Protein AF-A0A0F9K6P9-F1 (afdb_monomer)

Organism: NCBI:txid412755

Secondary structure (DSSP, 8-state):
-EEEEEE----TTTTHHHHHHHHHHHHTT-EEEEEE-S----PPTT-EEEE--SHHHHHHHHHHHGGG-SEEEE-----SEEESSPPSS-----SS-----EEEPP-HHHHHHTT--TT-EEEEEEE-SS--HHHHHHHHHHTT-SEEEEE-GGGGGSSEEEEEEEETTEEEEEEEEEEHHHHHHHHHTT--

Sequence (192 aa):
MKIAHVITRMILGGAQENTLLTCEAIRAGHDVTLITGPVPIDPPEGMKVVDIISVEGLKQALAVHFDRCDALIMAAAVGDFTVAEGRAGKIPRAGGPVQITLLPTEDILAGVTARRRADQMIVGFAVEDSADMDKARSEMTAKNCDYLVLNTPAAMASAESDACILSPDGLALPWARRSKAELAKAIVALLR

Radius of gyration: 17.41 Å; Cα contacts (8 Å, |Δi|>4): 328; chains: 1; bounding box: 42×39×51 Å

Solvent-accessible surface area (backbone atoms only — not comparable to full-atom values): 10954 Å² total; per-residue (Å²): 95,36,31,36,37,31,41,32,56,79,53,84,53,49,52,54,40,59,52,40,30,53,51,47,33,45,74,74,66,32,53,52,35,40,38,29,32,74,50,104,66,85,77,63,89,93,56,47,73,44,84,30,89,44,74,66,45,46,52,55,51,45,68,72,46,50,89,73,29,40,28,40,36,44,65,42,65,74,68,67,55,42,68,71,72,86,70,89,71,81,82,72,90,55,102,63,88,85,84,85,61,72,37,76,48,78,64,62,59,34,63,54,44,74,70,59,59,96,79,48,45,33,37,39,56,48,77,40,94,62,91,56,60,66,60,51,51,49,50,28,56,69,36,58,36,57,30,33,39,38,31,33,71,74,25,35,77,40,74,42,30,46,30,31,28,40,35,92,94,39,69,79,36,67,78,45,76,40,44,29,64,56,52,22,48,55,55,49,70,67,75,118

Structure (mmCIF, N/CA/C/O backbone):
data_AF-A0A0F9K6P9-F1
#
_entry.id   AF-A0A0F9K6P9-F1
#
loop_
_atom_site.group_PDB
_atom_site.id
_atom_site.type_symbol
_atom_site.label_atom_id
_atom_site.label_alt_id
_atom_site.label_comp_id
_atom_site.label_asym_id
_atom_site.label_entity_id
_atom_site.label_seq_id
_atom_site.pdbx_PDB_ins_code
_atom_site.Cartn_x
_atom_site.Cartn_y
_atom_site.Cartn_z
_atom_site.occupancy
_atom_site.B_iso_or_equiv
_atom_site.auth_seq_id
_atom_site.auth_comp_id
_atom_site.auth_asym_id
_atom_site.auth_atom_id
_atom_site.pdbx_PDB_model_num
ATOM 1 N N . MET A 1 1 ? -3.867 -10.247 -14.284 1.00 94.31 1 MET A N 1
ATOM 2 C CA . MET A 1 1 ? -3.766 -10.522 -12.831 1.00 94.31 1 MET A CA 1
ATOM 3 C C . MET A 1 1 ? -5.002 -10.002 -12.117 1.00 94.31 1 MET A C 1
ATOM 5 O O . MET A 1 1 ? -5.572 -9.011 -12.566 1.00 94.31 1 MET A O 1
ATOM 9 N N . LYS A 1 2 ? -5.390 -10.643 -11.017 1.00 96.56 2 LYS A N 1
ATOM 10 C CA . LYS A 1 2 ? -6.336 -10.137 -10.021 1.00 96.56 2 LYS A CA 1
ATOM 11 C C . LYS A 1 2 ? -5.575 -9.272 -9.021 1.00 96.56 2 LYS A C 1
ATOM 13 O O . LYS A 1 2 ? -4.662 -9.769 -8.366 1.00 96.56 2 LYS A O 1
ATOM 18 N N . ILE A 1 3 ? -5.940 -8.004 -8.897 1.00 96.56 3 ILE A N 1
ATOM 19 C CA . ILE A 1 3 ? -5.271 -7.044 -8.014 1.00 96.56 3 ILE A CA 1
ATOM 20 C C . ILE A 1 3 ? -6.216 -6.670 -6.878 1.00 96.56 3 ILE A C 1
ATOM 22 O O . ILE A 1 3 ? -7.344 -6.248 -7.124 1.00 96.56 3 ILE A O 1
ATOM 26 N N . ALA A 1 4 ? -5.742 -6.779 -5.640 1.00 96.50 4 ALA A N 1
ATOM 27 C CA . ALA A 1 4 ? -6.336 -6.082 -4.508 1.00 96.50 4 ALA A CA 1
ATOM 28 C C . ALA A 1 4 ? -5.575 -4.764 -4.316 1.00 96.50 4 ALA A C 1
ATOM 30 O O . ALA A 1 4 ? -4.388 -4.775 -4.001 1.00 96.50 4 ALA A O 1
ATOM 31 N N . HIS A 1 5 ? -6.233 -3.629 -4.534 1.00 94.88 5 HIS A N 1
ATOM 32 C CA . HIS A 1 5 ? -5.637 -2.314 -4.309 1.00 94.88 5 HIS A CA 1
ATOM 33 C C . HIS A 1 5 ? -6.305 -1.665 -3.104 1.00 94.88 5 HIS A C 1
ATOM 35 O O . HIS A 1 5 ? -7.517 -1.475 -3.098 1.00 94.88 5 HIS A O 1
ATOM 41 N N . VAL A 1 6 ? -5.520 -1.346 -2.079 1.00 92.94 6 VAL A N 1
ATOM 42 C CA . VAL A 1 6 ? -6.007 -0.747 -0.840 1.00 92.94 6 VAL A CA 1
ATOM 43 C C . VAL A 1 6 ? -5.637 0.724 -0.785 1.00 92.94 6 VAL A C 1
ATOM 45 O O . VAL A 1 6 ? -4.463 1.076 -0.897 1.00 92.94 6 VAL A O 1
ATOM 48 N N . ILE A 1 7 ? -6.630 1.579 -0.549 1.00 88.56 7 ILE A N 1
ATOM 49 C CA . ILE A 1 7 ? -6.448 3.025 -0.420 1.00 88.56 7 ILE A CA 1
ATOM 50 C C . ILE A 1 7 ? -7.221 3.534 0.801 1.00 88.56 7 ILE A C 1
ATOM 52 O O . ILE A 1 7 ? -8.381 3.201 1.005 1.00 88.56 7 ILE A O 1
ATOM 56 N N . THR A 1 8 ? -6.606 4.358 1.646 1.00 76.50 8 THR A N 1
ATOM 57 C CA . THR A 1 8 ? -7.290 4.943 2.813 1.00 76.50 8 THR A CA 1
ATOM 58 C C . THR A 1 8 ? -6.748 6.345 3.059 1.00 76.50 8 THR A C 1
ATOM 60 O O . THR A 1 8 ? -5.699 6.494 3.680 1.00 76.50 8 THR A O 1
ATOM 63 N N . ARG A 1 9 ? -7.400 7.407 2.558 1.00 66.31 9 ARG A N 1
ATOM 64 C CA . ARG A 1 9 ? -7.091 8.773 3.033 1.00 66.31 9 ARG A CA 1
ATOM 65 C C . ARG A 1 9 ? -8.138 9.830 2.678 1.00 66.31 9 ARG A C 1
ATOM 67 O O . ARG A 1 9 ? -8.529 9.962 1.527 1.00 66.31 9 ARG A O 1
ATOM 74 N N . MET A 1 10 ? -8.460 10.658 3.680 1.00 49.06 10 MET A N 1
ATOM 75 C CA . MET A 1 10 ? -9.299 11.868 3.605 1.00 49.06 10 MET A CA 1
ATOM 76 C C . MET A 1 10 ? -8.516 13.163 3.291 1.00 49.06 10 MET A C 1
ATOM 78 O O . MET A 1 10 ? -9.045 14.259 3.464 1.00 49.06 10 MET A O 1
ATOM 82 N N . ILE A 1 11 ? -7.245 13.084 2.874 1.00 45.28 11 ILE A N 1
ATOM 83 C CA . ILE A 1 11 ? -6.471 14.291 2.534 1.00 45.28 11 ILE A CA 1
ATOM 84 C C . ILE A 1 11 ? -6.778 14.673 1.084 1.00 45.28 11 ILE A C 1
ATOM 86 O O . ILE A 1 11 ? -6.420 13.947 0.153 1.00 45.28 11 ILE A O 1
ATOM 90 N N . LEU A 1 12 ? -7.426 15.824 0.901 1.00 40.50 12 LEU A N 1
ATOM 91 C CA . LEU A 1 12 ? -7.665 16.438 -0.405 1.00 40.50 12 LEU A CA 1
ATOM 92 C C . LEU A 1 12 ? -6.325 16.552 -1.171 1.00 40.50 12 LEU A C 1
ATOM 94 O O . LEU A 1 12 ? -5.392 17.180 -0.680 1.00 40.50 12 LEU A O 1
ATOM 98 N N . GLY A 1 13 ? -6.209 15.908 -2.339 1.00 48.22 13 GLY A N 1
ATOM 99 C CA . GLY A 1 13 ? -4.991 15.890 -3.178 1.00 48.22 13 GLY A CA 1
ATOM 100 C C . GLY A 1 13 ? -4.111 14.632 -3.063 1.00 48.22 13 GLY A C 1
ATOM 101 O O . GLY A 1 13 ? -3.456 14.248 -4.039 1.00 48.22 13 GLY A O 1
ATOM 102 N N . GLY A 1 14 ? -4.164 13.917 -1.932 1.00 53.12 14 GLY A N 1
ATOM 103 C CA . GLY A 1 14 ? -3.352 12.713 -1.700 1.00 53.12 14 GLY A CA 1
ATOM 104 C C . GLY A 1 14 ? -3.835 11.478 -2.468 1.00 53.12 14 GLY A C 1
ATOM 105 O O . GLY A 1 14 ? -3.042 10.604 -2.798 1.00 53.12 14 GLY A O 1
ATOM 106 N N . ALA A 1 15 ? -5.124 11.424 -2.813 1.00 57.94 15 ALA A N 1
ATOM 107 C CA . ALA A 1 15 ? -5.741 10.280 -3.492 1.00 57.94 15 ALA A CA 1
ATOM 108 C C . ALA A 1 15 ? -5.505 10.231 -5.014 1.00 57.94 15 ALA A C 1
ATOM 110 O O . ALA A 1 15 ? -5.843 9.233 -5.652 1.00 57.94 15 ALA A O 1
ATOM 111 N N . GLN A 1 16 ? -4.946 11.288 -5.615 1.00 66.38 16 GLN A N 1
ATOM 112 C CA . GLN A 1 16 ? -4.789 11.366 -7.073 1.00 66.38 16 GLN A CA 1
ATOM 113 C C . GLN A 1 16 ? -3.874 10.266 -7.617 1.00 66.38 16 GLN A C 1
ATOM 115 O O . GLN A 1 16 ? -4.217 9.635 -8.609 1.00 66.38 16 GLN A O 1
ATOM 120 N N . GLU A 1 17 ? -2.747 10.000 -6.953 1.00 75.19 17 GLU A N 1
ATOM 121 C CA . GLU A 1 17 ? -1.800 8.960 -7.376 1.00 75.19 17 GLU A CA 1
ATOM 122 C C . GLU A 1 17 ? -2.452 7.577 -7.352 1.00 75.19 17 GLU A C 1
ATOM 124 O O . GLU A 1 17 ? -2.425 6.861 -8.347 1.00 75.19 17 GLU A O 1
ATOM 129 N N . ASN A 1 18 ? -3.148 7.252 -6.263 1.00 83.06 18 ASN A N 1
ATOM 130 C CA . ASN A 1 18 ? -3.817 5.965 -6.101 1.00 83.06 18 ASN A CA 1
ATOM 131 C C . ASN A 1 18 ? -5.007 5.790 -7.062 1.00 83.06 18 ASN A C 1
ATOM 133 O O . ASN A 1 18 ? -5.264 4.692 -7.561 1.00 83.06 18 ASN A O 1
ATOM 137 N N . THR A 1 19 ? -5.726 6.872 -7.367 1.00 81.50 19 THR A N 1
ATOM 138 C CA . THR A 1 19 ? -6.792 6.848 -8.381 1.00 81.50 19 THR A CA 1
ATOM 139 C C . THR A 1 19 ? -6.200 6.577 -9.763 1.00 81.50 19 THR A C 1
ATOM 141 O O . THR A 1 19 ? -6.684 5.708 -10.485 1.00 81.50 19 THR A O 1
ATOM 144 N N . LEU A 1 20 ? -5.111 7.269 -10.116 1.00 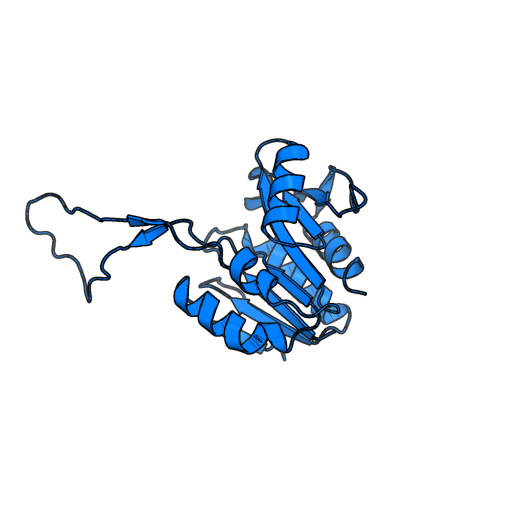87.38 20 LEU A N 1
ATOM 145 C CA . LEU A 1 20 ? -4.400 7.057 -11.377 1.00 87.38 20 LEU A CA 1
ATOM 146 C C . LEU A 1 20 ? -3.847 5.634 -11.469 1.00 87.38 20 LEU A C 1
ATOM 148 O O . LEU A 1 20 ? -4.044 4.988 -12.489 1.00 87.38 20 LEU A O 1
ATOM 152 N N . LEU A 1 21 ? -3.242 5.119 -10.399 1.00 90.06 21 LEU A N 1
ATOM 153 C CA . LEU A 1 21 ? -2.748 3.745 -10.319 1.00 90.06 21 LEU A CA 1
ATOM 154 C C . LEU A 1 21 ? -3.856 2.723 -10.585 1.00 90.06 21 LEU A C 1
ATOM 156 O O . LEU A 1 21 ? -3.685 1.818 -11.397 1.00 90.06 21 LEU A O 1
ATOM 160 N N . THR A 1 22 ? -5.020 2.911 -9.964 1.00 90.19 22 THR A N 1
ATOM 161 C CA . THR A 1 22 ? -6.196 2.060 -10.193 1.00 90.19 22 THR A CA 1
ATOM 162 C C . THR A 1 22 ? -6.632 2.095 -11.660 1.00 90.19 22 THR A C 1
ATOM 164 O O . THR A 1 22 ? -6.814 1.048 -12.281 1.00 90.19 22 THR A O 1
ATOM 167 N N . CYS A 1 23 ? -6.747 3.291 -12.241 1.00 89.56 23 CYS A N 1
ATOM 168 C CA . CYS A 1 23 ? -7.118 3.470 -13.644 1.00 89.56 23 CYS A CA 1
ATOM 169 C C . CYS A 1 23 ? -6.098 2.851 -14.609 1.00 89.56 23 CYS A C 1
ATOM 171 O O . CYS A 1 23 ? -6.492 2.199 -15.573 1.00 89.56 23 CYS A O 1
ATOM 173 N N . GLU A 1 24 ? -4.799 3.038 -14.371 1.00 92.38 24 GLU A N 1
ATOM 174 C CA . GLU A 1 24 ? -3.739 2.458 -15.201 1.00 92.38 24 GLU A CA 1
ATOM 175 C C . GLU A 1 24 ? -3.728 0.927 -15.107 1.00 92.38 24 GLU A C 1
ATOM 177 O O . GLU A 1 24 ? -3.590 0.260 -16.130 1.00 92.38 24 GLU A O 1
ATOM 182 N N . ALA A 1 25 ? -3.962 0.354 -13.922 1.00 93.25 25 ALA A N 1
ATOM 183 C CA . ALA A 1 25 ? -4.070 -1.094 -13.757 1.00 93.25 25 ALA A CA 1
ATOM 184 C C . ALA A 1 25 ? -5.266 -1.675 -14.538 1.00 93.25 25 ALA A C 1
ATOM 186 O O . ALA A 1 25 ? -5.137 -2.694 -15.218 1.00 93.25 25 ALA A O 1
ATOM 187 N N . ILE A 1 26 ? -6.419 -1.000 -14.518 1.00 92.19 26 ILE A N 1
ATOM 188 C CA . ILE A 1 26 ? -7.581 -1.399 -15.329 1.00 92.19 26 ILE A CA 1
ATOM 189 C C . ILE A 1 26 ? -7.260 -1.287 -16.825 1.00 92.19 26 ILE A C 1
ATOM 191 O O . ILE A 1 26 ? -7.543 -2.211 -17.586 1.00 92.19 26 ILE A O 1
ATOM 195 N N . ARG A 1 27 ? -6.627 -0.187 -17.258 1.00 91.88 27 ARG A N 1
ATOM 196 C CA . ARG A 1 27 ? -6.218 0.017 -18.662 1.00 91.88 27 ARG A CA 1
ATOM 197 C C . ARG A 1 27 ? -5.236 -1.047 -19.150 1.00 91.88 27 ARG A C 1
ATOM 199 O O . ARG A 1 27 ? -5.288 -1.416 -20.318 1.00 91.88 27 ARG A O 1
ATOM 206 N N . ALA A 1 28 ? -4.377 -1.549 -18.268 1.00 93.44 28 ALA A N 1
ATOM 207 C CA . ALA A 1 28 ? -3.465 -2.653 -18.552 1.00 93.44 28 ALA A CA 1
ATOM 208 C C . ALA A 1 28 ? -4.151 -4.039 -18.555 1.00 93.44 28 ALA A C 1
ATOM 210 O O . ALA A 1 28 ? -3.501 -5.041 -18.844 1.00 93.44 28 ALA A O 1
ATOM 211 N N . GLY A 1 29 ? -5.460 -4.114 -18.283 1.00 93.56 29 GLY A N 1
ATOM 212 C CA . GLY A 1 29 ? -6.255 -5.343 -18.369 1.00 93.56 29 GLY A CA 1
ATOM 213 C C . GLY A 1 29 ? -6.285 -6.181 -17.088 1.00 93.56 29 GLY A C 1
ATOM 214 O O . GLY A 1 29 ? -6.628 -7.363 -17.138 1.00 93.56 29 GLY A O 1
ATOM 215 N N . HIS A 1 30 ? -5.919 -5.610 -15.938 1.00 94.50 30 HIS A N 1
ATOM 216 C CA . HIS A 1 30 ? -6.009 -6.302 -14.652 1.00 94.50 30 HIS A CA 1
ATOM 217 C C . HIS A 1 30 ? -7.447 -6.276 -14.081 1.00 94.50 30 HIS A C 1
ATOM 219 O O . HIS A 1 30 ? -8.165 -5.290 -14.233 1.00 94.50 30 HIS A O 1
ATOM 225 N N . ASP A 1 31 ? -7.862 -7.345 -13.384 1.00 94.75 31 ASP A N 1
ATOM 226 C CA . ASP A 1 31 ? -9.124 -7.393 -12.611 1.00 94.75 31 ASP A CA 1
ATOM 227 C C . ASP A 1 31 ? -8.868 -6.762 -11.240 1.00 94.75 31 ASP A C 1
ATOM 229 O O . ASP A 1 31 ? -8.274 -7.394 -10.363 1.00 94.75 31 ASP A O 1
ATOM 233 N N . VAL A 1 32 ? -9.251 -5.494 -11.076 1.00 94.19 32 VAL A N 1
ATOM 234 C CA . VAL A 1 32 ? -8.967 -4.712 -9.867 1.00 94.19 32 VAL A CA 1
ATOM 235 C C . VAL A 1 32 ? -10.152 -4.748 -8.902 1.00 94.19 32 VAL A C 1
ATOM 237 O O . VAL A 1 32 ? -11.275 -4.371 -9.238 1.00 94.19 32 VAL A O 1
ATOM 240 N N . THR A 1 33 ? -9.878 -5.163 -7.666 1.00 95.25 33 THR A N 1
ATOM 241 C CA . THR A 1 33 ? -10.740 -4.928 -6.504 1.00 95.25 33 THR A CA 1
ATOM 242 C C . THR A 1 33 ? -10.157 -3.783 -5.688 1.00 95.25 33 THR A C 1
ATOM 244 O O . THR A 1 33 ? -9.070 -3.914 -5.121 1.00 95.25 33 THR A O 1
ATOM 247 N N . LEU A 1 34 ? -10.877 -2.664 -5.632 1.00 93.31 34 LEU A N 1
ATOM 248 C CA . LEU A 1 34 ? -10.501 -1.496 -4.847 1.00 93.31 34 LEU A CA 1
ATOM 249 C C . LEU A 1 34 ? -11.090 -1.605 -3.438 1.00 93.31 34 LEU A C 1
ATOM 251 O O . LEU A 1 34 ? -12.302 -1.521 -3.262 1.00 93.31 34 LEU A O 1
ATOM 255 N N . ILE A 1 35 ? -10.235 -1.767 -2.433 1.00 93.38 35 ILE A N 1
ATOM 256 C CA . ILE A 1 35 ? -10.606 -1.689 -1.018 1.00 93.38 35 ILE A CA 1
ATOM 257 C C . ILE A 1 35 ? -10.325 -0.257 -0.567 1.00 93.38 35 ILE A C 1
ATOM 259 O O . ILE A 1 35 ? -9.167 0.158 -0.514 1.00 93.38 35 ILE A O 1
ATOM 263 N N . THR A 1 36 ? -11.366 0.517 -0.275 1.00 89.19 36 THR A N 1
ATOM 264 C CA . THR A 1 36 ? -11.231 1.962 -0.068 1.00 89.19 36 THR A CA 1
ATOM 265 C C . THR A 1 36 ? -11.804 2.433 1.259 1.00 89.19 36 THR A C 1
ATOM 267 O O . THR A 1 36 ? -12.897 2.055 1.665 1.00 89.19 36 THR A O 1
ATOM 270 N N . GLY A 1 37 ? -11.057 3.314 1.925 1.00 85.12 37 GLY A N 1
ATOM 271 C CA . GLY A 1 37 ? -11.572 4.178 2.982 1.00 85.12 37 GLY A CA 1
ATOM 272 C C . GLY A 1 37 ? -12.598 5.197 2.461 1.00 85.12 37 GLY A C 1
ATOM 273 O O . GLY A 1 37 ? -12.893 5.220 1.264 1.00 85.12 37 GLY A O 1
ATOM 274 N N . PRO A 1 38 ? -13.081 6.116 3.318 1.00 78.06 38 PRO A N 1
ATOM 275 C CA . PRO A 1 38 ? -13.920 7.230 2.885 1.00 78.06 38 PRO A CA 1
ATOM 276 C C . PRO A 1 38 ? -13.095 8.201 2.029 1.00 78.06 38 PRO A C 1
ATOM 278 O O . PRO A 1 38 ? -12.457 9.122 2.542 1.00 78.06 38 PRO A O 1
ATOM 281 N N . VAL A 1 39 ? -13.072 7.973 0.717 1.00 72.88 39 VAL A N 1
ATOM 282 C CA . VAL A 1 39 ? -12.388 8.819 -0.264 1.00 72.88 39 VAL A CA 1
ATOM 283 C C . VAL A 1 39 ? -13.408 9.238 -1.324 1.00 72.88 39 VAL A C 1
ATOM 285 O O . VAL A 1 39 ? -14.125 8.376 -1.829 1.00 72.88 39 VAL A O 1
ATOM 288 N N . PRO A 1 40 ? -13.514 10.534 -1.670 1.00 67.19 40 PRO A N 1
ATOM 289 C CA . PRO A 1 40 ? -14.429 10.993 -2.711 1.00 67.19 40 PRO A CA 1
ATOM 290 C C . PRO A 1 40 ? -13.850 10.641 -4.087 1.00 67.19 40 PRO A C 1
ATOM 292 O O . PRO A 1 40 ? -13.190 11.464 -4.720 1.00 67.19 40 PRO A O 1
ATOM 295 N N . ILE A 1 41 ? -14.035 9.394 -4.515 1.00 68.44 41 ILE A N 1
ATOM 296 C CA . ILE A 1 41 ? -13.613 8.898 -5.826 1.00 68.44 41 ILE A CA 1
ATOM 297 C C . ILE A 1 41 ? -14.827 8.264 -6.487 1.00 68.44 41 ILE A C 1
ATOM 299 O O . ILE A 1 41 ? -15.464 7.401 -5.889 1.00 68.44 41 ILE A O 1
ATOM 303 N N . ASP A 1 42 ? -15.102 8.658 -7.728 1.00 72.44 42 ASP A N 1
ATOM 304 C CA . ASP A 1 42 ? -16.022 7.921 -8.583 1.00 72.44 42 ASP A CA 1
ATOM 305 C C . ASP A 1 42 ? -15.270 6.710 -9.159 1.00 72.44 42 ASP A C 1
ATOM 307 O O . ASP A 1 42 ? -14.329 6.887 -9.944 1.00 72.44 42 ASP A O 1
ATOM 311 N N . PRO A 1 43 ? -15.606 5.477 -8.745 1.00 70.38 43 PRO A N 1
ATOM 312 C CA . PRO A 1 43 ? -14.943 4.291 -9.263 1.00 70.38 43 PRO A CA 1
ATOM 313 C C . PRO A 1 43 ? -15.202 4.145 -10.773 1.00 70.38 43 PRO A C 1
ATOM 315 O O . PRO A 1 43 ? -16.338 4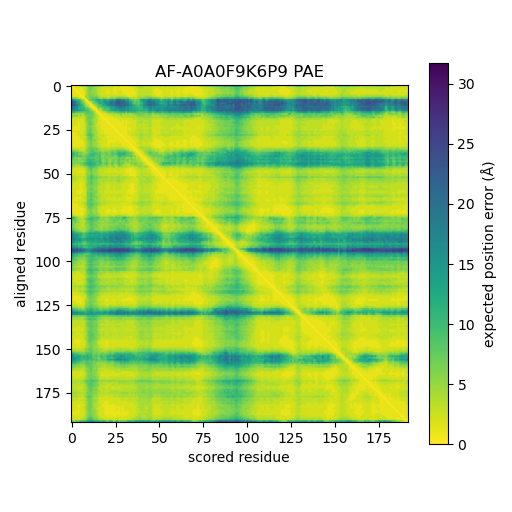.344 -11.212 1.00 70.38 43 PRO A O 1
ATOM 318 N N . PRO A 1 44 ? -14.195 3.762 -11.583 1.00 71.88 44 PRO A N 1
ATOM 319 C CA . PRO A 1 44 ? -14.417 3.417 -12.982 1.00 71.88 44 PRO A CA 1
ATOM 320 C C . PRO A 1 44 ? -15.489 2.331 -13.142 1.00 71.88 44 PRO A C 1
ATOM 322 O O . PRO A 1 44 ? -15.612 1.427 -12.311 1.00 71.88 44 PRO A O 1
ATOM 325 N N . GLU A 1 45 ? -16.250 2.405 -14.233 1.00 72.31 45 GLU A N 1
ATOM 326 C CA . GLU A 1 45 ? -17.336 1.466 -14.514 1.00 72.31 45 GLU A CA 1
ATOM 327 C C . GLU A 1 45 ? -16.827 0.012 -14.570 1.00 72.31 45 GLU A C 1
ATOM 329 O O . GLU A 1 45 ? -15.783 -0.280 -15.153 1.00 72.31 45 GLU A O 1
ATOM 334 N N . GLY A 1 46 ? -17.555 -0.908 -13.929 1.00 70.75 46 GLY A N 1
ATOM 335 C CA . GLY A 1 46 ? -17.196 -2.330 -13.863 1.00 70.75 46 GLY A CA 1
ATOM 336 C C . GLY A 1 46 ? -16.142 -2.702 -12.809 1.00 70.75 46 GLY A C 1
ATOM 337 O O . GLY A 1 46 ? -15.854 -3.889 -12.645 1.00 70.75 46 GLY A O 1
ATOM 338 N N . MET A 1 47 ? -15.595 -1.738 -12.061 1.00 83.88 47 MET A N 1
ATOM 339 C CA . MET A 1 47 ? -14.664 -2.010 -10.962 1.00 83.88 47 MET A CA 1
ATOM 340 C C . MET A 1 47 ? -15.390 -2.527 -9.711 1.00 83.88 47 MET A C 1
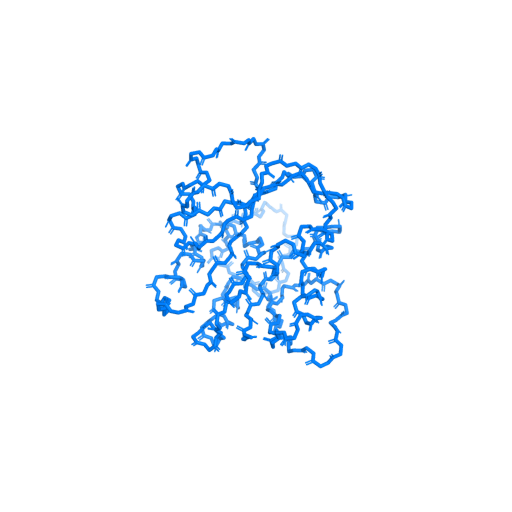ATOM 342 O O . MET A 1 47 ? -16.433 -2.005 -9.316 1.00 83.88 47 MET A O 1
ATOM 346 N N .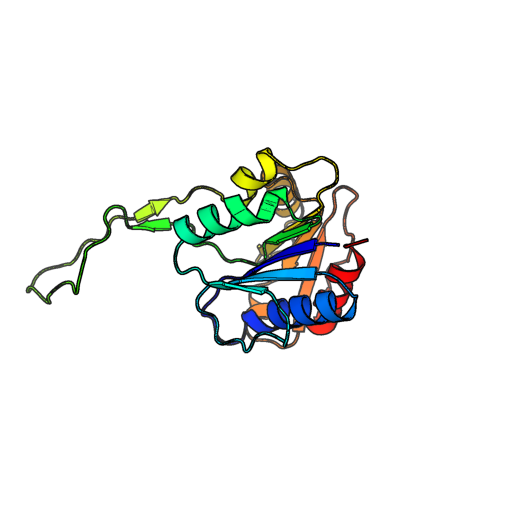 LYS A 1 48 ? -14.811 -3.528 -9.035 1.00 89.62 48 LYS A N 1
ATOM 347 C CA . LYS A 1 48 ? -15.295 -3.984 -7.723 1.00 89.62 48 LYS A CA 1
ATOM 348 C C . LYS A 1 48 ? -14.772 -3.047 -6.639 1.00 89.62 48 LYS A C 1
ATOM 350 O O . LYS A 1 48 ? -13.560 -2.869 -6.530 1.00 89.62 48 LYS A O 1
ATOM 355 N N . VAL A 1 49 ? -15.670 -2.500 -5.826 1.00 90.81 49 VAL A N 1
ATOM 356 C CA . VAL A 1 49 ? -15.335 -1.591 -4.720 1.00 90.81 49 VAL A CA 1
ATOM 357 C C . VAL A 1 49 ? -15.779 -2.201 -3.398 1.00 90.81 49 VAL A C 1
ATOM 359 O O . VAL A 1 49 ? -16.877 -2.748 -3.303 1.00 90.81 49 VAL A O 1
ATOM 362 N N . VAL A 1 50 ? -14.914 -2.123 -2.391 1.00 92.50 50 VAL A N 1
ATOM 363 C CA . VAL A 1 50 ? -15.168 -2.575 -1.022 1.00 92.50 50 VAL A CA 1
ATOM 364 C C . VAL A 1 50 ? -14.895 -1.412 -0.080 1.00 92.50 50 VAL A C 1
ATOM 366 O O . VAL A 1 50 ? -13.739 -1.058 0.155 1.00 92.50 50 VAL A O 1
ATOM 369 N N . ASP A 1 51 ? -15.961 -0.824 0.454 1.00 91.00 51 ASP A N 1
ATOM 370 C CA . ASP A 1 51 ? -15.859 0.302 1.377 1.00 91.00 51 ASP A CA 1
ATOM 371 C C . ASP A 1 51 ? -15.490 -0.164 2.786 1.00 91.00 51 ASP A C 1
ATOM 373 O O . ASP A 1 51 ? -16.069 -1.103 3.338 1.00 91.00 51 ASP A O 1
ATOM 377 N N . ILE A 1 52 ? -14.541 0.537 3.396 1.00 90.31 52 ILE A N 1
ATOM 378 C CA . ILE A 1 52 ? -14.102 0.328 4.773 1.00 90.31 52 ILE A CA 1
ATOM 379 C C . ILE A 1 52 ? -14.047 1.662 5.519 1.00 90.31 52 ILE A C 1
ATOM 381 O O . ILE A 1 52 ? -13.805 2.721 4.946 1.00 90.31 52 ILE A O 1
ATOM 385 N N . ILE A 1 53 ? -14.246 1.623 6.835 1.00 86.31 53 ILE A N 1
ATOM 386 C CA . ILE A 1 53 ? -14.197 2.825 7.690 1.00 86.31 53 ILE A CA 1
ATOM 387 C C . ILE A 1 53 ? -13.251 2.679 8.884 1.00 86.31 53 ILE A C 1
ATOM 389 O O . ILE A 1 53 ? -13.050 3.632 9.632 1.00 86.31 53 ILE A O 1
ATOM 393 N N . SER A 1 54 ? -12.678 1.492 9.091 1.00 85.25 54 SER A N 1
ATOM 394 C CA . SER A 1 54 ? -11.835 1.186 10.244 1.00 85.25 54 SER A CA 1
ATOM 395 C C . SER A 1 54 ? -10.706 0.225 9.881 1.00 85.25 54 SER A C 1
ATOM 397 O O . SER A 1 54 ? -10.775 -0.494 8.884 1.00 85.25 54 SER A O 1
ATOM 399 N N . VAL A 1 55 ? -9.680 0.196 10.734 1.00 85.75 55 VAL A N 1
ATOM 400 C CA . VAL A 1 55 ? -8.567 -0.770 10.692 1.00 85.75 55 VAL A CA 1
ATOM 401 C C . VAL A 1 55 ? -9.095 -2.207 10.711 1.00 85.75 55 VAL A C 1
ATOM 403 O O . VAL A 1 55 ? -8.645 -3.044 9.938 1.00 85.75 55 VAL A O 1
ATOM 406 N N . GLU A 1 56 ? -10.098 -2.483 11.543 1.00 86.38 56 GLU A N 1
ATOM 407 C CA . GLU A 1 56 ? -10.741 -3.798 11.607 1.00 86.38 56 GLU A CA 1
ATOM 408 C C . GLU A 1 56 ? -11.497 -4.136 10.312 1.00 86.38 56 GLU A C 1
ATOM 410 O O . GLU A 1 56 ? -11.369 -5.239 9.786 1.00 86.38 56 GLU A O 1
ATOM 415 N N . GLY A 1 57 ? -12.212 -3.169 9.729 1.00 90.31 57 GLY A N 1
ATOM 416 C CA . GLY A 1 57 ? -12.854 -3.347 8.424 1.00 90.31 57 GLY A CA 1
ATOM 417 C C . GLY A 1 57 ? -11.840 -3.648 7.317 1.00 90.31 57 GLY A C 1
ATOM 418 O O . GLY A 1 57 ? -12.075 -4.523 6.485 1.00 90.31 57 GLY A O 1
ATOM 419 N N . LEU A 1 58 ? -10.675 -2.991 7.346 1.00 92.25 58 LEU A N 1
ATOM 420 C CA . LEU A 1 58 ? -9.573 -3.283 6.430 1.00 92.25 58 LEU A CA 1
ATOM 421 C C . LEU A 1 58 ? -9.049 -4.714 6.600 1.00 92.25 58 LEU A C 1
ATOM 423 O O . LEU A 1 58 ? -8.874 -5.421 5.608 1.00 92.25 58 LEU A O 1
ATOM 427 N N . LYS A 1 59 ? -8.845 -5.168 7.842 1.00 91.44 59 LYS A N 1
ATOM 428 C CA . LYS A 1 59 ? -8.433 -6.552 8.127 1.00 91.44 59 LYS A CA 1
ATOM 429 C C . LYS A 1 59 ? -9.424 -7.564 7.556 1.00 91.44 59 LYS A C 1
ATOM 431 O O . LYS A 1 59 ? -9.011 -8.511 6.891 1.00 91.44 59 LYS A O 1
ATOM 436 N N . GLN A 1 60 ? -10.720 -7.344 7.762 1.00 93.38 60 GLN A N 1
ATOM 437 C CA . GLN A 1 60 ? -11.776 -8.227 7.258 1.00 93.38 60 GLN A CA 1
ATOM 438 C C . GLN A 1 60 ? -11.830 -8.241 5.726 1.00 93.38 60 GLN A C 1
ATOM 440 O O . GLN A 1 60 ? -11.907 -9.311 5.124 1.00 93.38 60 GLN A O 1
ATOM 445 N N . ALA A 1 61 ? -11.715 -7.077 5.080 1.00 95.38 61 ALA A N 1
ATOM 446 C CA . ALA A 1 61 ? -11.649 -6.994 3.624 1.00 95.38 61 ALA A CA 1
ATOM 447 C C . ALA A 1 61 ? -10.428 -7.757 3.077 1.00 95.38 61 ALA A C 1
ATOM 449 O O . ALA A 1 61 ? -10.552 -8.580 2.169 1.00 95.38 61 ALA A O 1
ATOM 450 N N . LEU A 1 62 ? -9.248 -7.565 3.672 1.00 95.50 62 LEU A N 1
ATOM 451 C CA . LEU A 1 62 ? -8.046 -8.296 3.271 1.00 95.50 62 LEU A CA 1
ATOM 452 C C . LEU A 1 62 ? -8.165 -9.801 3.528 1.00 95.50 62 LEU A C 1
ATOM 454 O O . LEU A 1 62 ? -7.705 -10.587 2.703 1.00 95.50 62 LEU A O 1
ATOM 458 N N . ALA A 1 63 ? -8.834 -10.231 4.599 1.00 93.06 63 ALA A N 1
ATOM 459 C CA . ALA A 1 63 ? -9.097 -11.648 4.847 1.00 93.06 63 ALA A CA 1
ATOM 460 C C . ALA A 1 63 ? -9.900 -12.308 3.710 1.00 93.06 63 ALA A C 1
ATOM 462 O O . ALA A 1 63 ? -9.629 -13.452 3.357 1.00 93.06 63 ALA A O 1
ATOM 463 N N . VAL A 1 64 ? -10.839 -11.581 3.097 1.00 95.19 64 VAL A N 1
ATOM 464 C CA . VAL A 1 64 ? -11.682 -12.084 1.998 1.00 95.19 64 VAL A CA 1
ATOM 465 C C . VAL A 1 64 ? -10.968 -12.046 0.643 1.00 95.19 64 VAL A C 1
ATOM 467 O O . VAL A 1 64 ? -11.155 -12.940 -0.190 1.00 95.19 64 VAL A O 1
ATOM 470 N N . HIS A 1 65 ? -10.187 -10.994 0.391 1.00 96.00 65 HIS A N 1
ATOM 471 C CA . HIS A 1 65 ? -9.683 -10.687 -0.949 1.00 96.00 65 HIS A CA 1
ATOM 472 C C . HIS A 1 65 ? -8.229 -11.098 -1.185 1.00 96.00 65 HIS A C 1
ATOM 474 O O . HIS A 1 65 ? -7.890 -11.438 -2.319 1.00 96.00 65 HIS A O 1
ATOM 480 N N . PHE A 1 66 ? -7.390 -11.107 -0.145 1.00 96.69 66 PHE A N 1
ATOM 481 C CA . PHE A 1 66 ? -5.950 -11.302 -0.302 1.00 96.69 66 PHE A CA 1
ATOM 482 C C . PHE A 1 66 ? -5.602 -12.668 -0.891 1.00 96.69 66 PHE A C 1
ATOM 484 O O . PHE A 1 66 ? -4.907 -12.731 -1.892 1.00 96.69 66 PHE A O 1
ATOM 491 N N . ASP A 1 67 ? -6.150 -13.770 -0.376 1.00 94.62 67 ASP A N 1
ATOM 492 C CA . ASP A 1 67 ? -5.775 -15.117 -0.851 1.00 94.62 67 ASP A CA 1
ATOM 493 C C . ASP A 1 67 ? -6.162 -15.372 -2.318 1.00 94.62 67 ASP A C 1
ATOM 495 O O . ASP A 1 67 ? -5.665 -16.298 -2.958 1.00 94.62 67 ASP A O 1
ATOM 499 N N . ARG A 1 68 ? -7.066 -14.544 -2.857 1.00 94.88 68 ARG A N 1
ATOM 500 C CA . ARG A 1 68 ? -7.639 -14.666 -4.201 1.00 94.88 68 ARG A CA 1
ATOM 501 C C . ARG A 1 68 ? -6.995 -13.721 -5.213 1.00 94.88 68 ARG A C 1
ATOM 503 O O . ARG A 1 68 ? -7.330 -13.828 -6.396 1.00 94.88 68 ARG A O 1
ATOM 510 N N . CYS A 1 69 ? -6.150 -12.789 -4.769 1.00 96.81 69 CYS A N 1
ATOM 511 C CA . CYS A 1 69 ? -5.423 -11.890 -5.653 1.00 96.81 69 CYS A CA 1
ATOM 512 C C . CYS A 1 69 ? -4.053 -12.467 -6.023 1.00 96.81 69 CYS A C 1
ATOM 514 O O . CYS A 1 69 ? -3.460 -13.260 -5.286 1.00 96.81 69 CYS A O 1
ATOM 516 N N . ASP A 1 70 ? -3.557 -12.036 -7.175 1.00 97.88 70 ASP A N 1
ATOM 517 C CA . ASP A 1 70 ? -2.197 -12.296 -7.641 1.00 97.88 70 ASP A CA 1
ATOM 518 C C . ASP A 1 70 ? -1.257 -11.170 -7.179 1.00 97.88 70 ASP A C 1
ATOM 520 O O . ASP A 1 70 ? -0.074 -11.400 -6.965 1.00 97.88 70 ASP A O 1
ATOM 524 N N . ALA A 1 71 ? -1.780 -9.954 -6.973 1.00 98.00 71 ALA A N 1
ATOM 525 C CA . ALA A 1 71 ? -1.015 -8.842 -6.415 1.00 98.00 71 ALA A CA 1
ATOM 526 C C . ALA A 1 71 ? -1.817 -8.025 -5.392 1.00 98.00 71 ALA A C 1
ATOM 528 O O . ALA A 1 71 ? -3.012 -7.775 -5.581 1.00 98.00 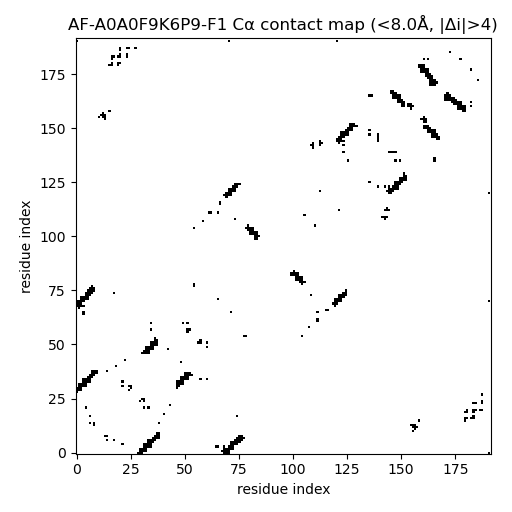71 ALA A O 1
ATOM 529 N N . LEU A 1 72 ? -1.138 -7.584 -4.332 1.00 97.69 72 LEU A N 1
ATOM 530 C CA . LEU A 1 72 ? -1.629 -6.622 -3.349 1.00 97.69 72 LEU A CA 1
ATOM 531 C C . LEU A 1 72 ? -0.860 -5.309 -3.503 1.00 97.69 72 LEU A C 1
ATOM 533 O O . LEU A 1 72 ? 0.361 -5.283 -3.372 1.00 97.69 72 LEU A O 1
ATOM 537 N N . ILE A 1 73 ? -1.585 -4.214 -3.709 1.00 96.75 73 ILE A N 1
ATOM 538 C CA . ILE A 1 73 ? -1.045 -2.856 -3.647 1.00 96.75 73 ILE A CA 1
ATOM 539 C C . ILE A 1 73 ? -1.575 -2.216 -2.366 1.00 96.75 73 ILE A C 1
ATOM 541 O O . ILE A 1 73 ? -2.762 -1.907 -2.267 1.00 96.75 73 ILE A O 1
ATOM 545 N N . MET A 1 74 ? -0.711 -2.027 -1.373 1.00 94.06 74 MET A N 1
ATOM 546 C CA . MET A 1 74 ? -1.062 -1.455 -0.075 1.00 94.06 74 MET A CA 1
ATOM 547 C C . MET A 1 74 ? -0.671 0.027 -0.023 1.00 94.06 74 MET A C 1
ATOM 549 O O . MET A 1 74 ? 0.286 0.412 0.645 1.00 94.06 74 MET A O 1
ATOM 553 N N . ALA A 1 75 ? -1.430 0.865 -0.732 1.00 89.50 75 ALA A N 1
ATOM 554 C CA . ALA A 1 75 ? -1.252 2.323 -0.779 1.00 89.50 75 ALA A CA 1
ATOM 555 C C . ALA A 1 75 ? -2.074 3.065 0.299 1.00 89.50 75 ALA A C 1
ATOM 557 O O . ALA A 1 75 ? -2.341 4.270 0.214 1.00 89.50 75 ALA A O 1
ATOM 558 N N . ALA A 1 76 ? -2.528 2.320 1.305 1.00 81.81 76 ALA A N 1
ATOM 559 C CA . ALA A 1 76 ? -3.346 2.788 2.406 1.00 81.81 76 ALA A CA 1
ATOM 560 C C . ALA A 1 76 ? -2.487 3.398 3.513 1.00 81.81 76 ALA A C 1
ATOM 562 O O . ALA A 1 76 ? -1.581 2.757 4.040 1.00 81.81 76 ALA A O 1
ATOM 563 N N . ALA A 1 77 ? -2.822 4.620 3.921 1.00 77.44 77 ALA A N 1
ATOM 564 C CA . ALA A 1 77 ? -2.314 5.175 5.164 1.00 77.44 77 ALA A CA 1
ATOM 565 C C . ALA A 1 77 ? -3.191 4.677 6.312 1.00 77.44 77 ALA A C 1
ATOM 567 O O . ALA A 1 77 ? -4.211 5.288 6.648 1.00 77.44 77 ALA A O 1
ATOM 568 N N . VAL A 1 78 ? -2.825 3.519 6.849 1.00 79.12 78 VAL A N 1
ATOM 569 C CA . VAL A 1 78 ? -3.460 2.939 8.031 1.00 79.12 78 VAL A CA 1
ATOM 570 C C . VAL A 1 78 ? -3.065 3.787 9.240 1.00 79.12 78 VAL A C 1
ATOM 572 O O . VAL A 1 78 ? -1.915 4.192 9.356 1.00 79.12 78 VAL A O 1
ATOM 575 N N . GLY A 1 79 ? -4.022 4.119 10.107 1.00 79.44 79 GLY A N 1
ATOM 576 C CA . GLY A 1 79 ? -3.712 4.873 11.321 1.00 79.44 79 GLY A CA 1
ATOM 577 C C . GLY A 1 79 ? -2.947 4.002 12.311 1.00 79.44 79 GLY A C 1
ATOM 578 O O . GLY A 1 79 ? -3.411 2.906 12.595 1.00 79.44 79 GLY A O 1
ATOM 579 N N . ASP A 1 80 ? -1.845 4.513 12.863 1.00 83.88 80 ASP A N 1
ATOM 580 C CA . ASP A 1 80 ? -0.965 3.782 13.795 1.00 83.88 80 ASP A CA 1
ATOM 581 C C . ASP A 1 80 ? -1.600 3.510 15.170 1.00 83.88 80 ASP A C 1
ATOM 583 O O . ASP A 1 80 ? -1.070 2.749 15.980 1.00 83.88 80 ASP A O 1
ATOM 587 N N . PHE A 1 81 ? -2.731 4.160 15.458 1.00 87.56 81 PHE A N 1
ATOM 588 C CA . PHE A 1 81 ? -3.436 4.070 16.729 1.00 87.56 81 PHE A CA 1
ATOM 589 C C . PHE A 1 81 ? -4.949 3.963 16.533 1.00 87.56 81 PHE A C 1
ATOM 591 O O . PHE A 1 81 ? -5.528 4.554 15.621 1.00 87.56 81 PHE A O 1
ATOM 598 N N . THR A 1 82 ? -5.604 3.260 17.454 1.00 86.38 82 THR A N 1
ATOM 599 C CA . THR A 1 82 ? -7.063 3.156 17.567 1.00 86.38 82 THR A CA 1
ATOM 600 C C . THR A 1 82 ? -7.521 3.552 18.969 1.00 86.38 82 THR A C 1
ATOM 602 O O . THR A 1 82 ? -6.750 3.502 19.924 1.00 86.38 82 THR A O 1
ATOM 605 N N . VAL A 1 83 ? -8.786 3.945 19.120 1.00 89.19 83 VAL A N 1
ATOM 606 C CA . VAL A 1 83 ? -9.377 4.189 20.445 1.00 89.19 83 VAL A CA 1
ATOM 607 C C . VAL A 1 83 ? -9.487 2.881 21.230 1.00 89.19 83 VAL A C 1
ATOM 609 O O . VAL A 1 83 ? -9.897 1.864 20.673 1.00 89.19 83 VAL A O 1
ATOM 612 N N . ALA A 1 84 ? -9.129 2.910 22.517 1.00 88.25 84 ALA A N 1
ATOM 613 C CA . ALA A 1 84 ? -9.199 1.743 23.400 1.00 88.25 84 ALA A CA 1
ATOM 614 C C . ALA A 1 84 ? -10.644 1.257 23.600 1.00 88.25 84 ALA A C 1
ATOM 616 O O . ALA A 1 84 ? -10.920 0.064 23.536 1.00 88.25 84 ALA A O 1
ATOM 617 N N . GLU A 1 85 ? -11.571 2.198 23.799 1.00 83.12 85 GLU A N 1
ATOM 618 C CA . GLU A 1 85 ? -13.000 1.932 23.951 1.00 83.12 85 GLU A CA 1
ATOM 619 C C . GLU A 1 85 ? -13.794 2.849 23.017 1.00 83.12 85 GLU A C 1
ATOM 621 O O . GLU A 1 85 ? -13.811 4.074 23.166 1.00 83.12 85 GLU A O 1
ATOM 626 N N . GLY A 1 86 ? -14.460 2.254 22.026 1.00 75.75 86 GLY A N 1
ATOM 627 C CA . GLY A 1 86 ? -15.391 2.978 21.169 1.00 75.75 86 GLY A CA 1
ATOM 628 C C . GLY A 1 86 ? -16.648 3.364 21.949 1.00 75.75 86 GLY A C 1
ATOM 629 O O . GLY A 1 86 ? -17.285 2.515 22.569 1.00 75.75 86 GLY A O 1
ATOM 630 N N . ARG A 1 87 ? -17.046 4.639 21.904 1.00 75.56 87 ARG A N 1
ATOM 631 C CA . ARG A 1 87 ? -18.290 5.103 22.533 1.00 75.56 87 ARG A CA 1
ATOM 632 C C . ARG A 1 87 ? -19.401 5.225 21.500 1.00 75.56 87 ARG A C 1
ATOM 634 O O . ARG A 1 87 ? -19.260 5.944 20.513 1.00 75.56 87 ARG A O 1
ATOM 641 N N . ALA A 1 88 ? -20.532 4.573 21.759 1.00 77.38 88 ALA A N 1
ATOM 642 C CA . ALA A 1 88 ? -21.737 4.783 20.970 1.00 77.38 88 ALA A CA 1
ATOM 643 C C . ALA A 1 88 ? -22.316 6.181 21.257 1.00 77.38 88 ALA A C 1
ATOM 645 O O . ALA A 1 88 ? -22.661 6.510 22.394 1.00 77.38 88 ALA A O 1
ATOM 646 N N . GLY A 1 89 ? -22.427 7.007 20.216 1.00 78.94 89 GLY A N 1
ATOM 647 C CA . GLY A 1 89 ? -23.045 8.330 20.286 1.00 78.94 89 GLY A CA 1
ATOM 648 C C . GLY A 1 89 ? -22.122 9.467 20.742 1.00 78.94 89 GLY A C 1
ATOM 649 O O . GLY A 1 89 ? -20.966 9.294 21.125 1.00 78.94 89 GLY A O 1
ATOM 650 N N . LYS A 1 90 ? -22.659 10.687 20.673 1.00 84.56 90 LYS A N 1
ATOM 651 C CA . LYS A 1 90 ? -21.929 11.931 20.948 1.00 84.56 90 LYS A CA 1
ATOM 652 C C . LYS A 1 90 ? -21.448 11.988 22.403 1.00 84.56 90 LYS A C 1
ATOM 654 O O . LYS A 1 90 ? -22.217 11.723 23.328 1.00 84.56 90 LYS A O 1
ATOM 659 N N . ILE A 1 91 ? -20.198 12.405 22.622 1.00 84.56 91 ILE A N 1
ATOM 660 C CA . ILE A 1 91 ? -19.722 12.819 23.951 1.00 84.56 91 ILE A CA 1
ATOM 661 C C . ILE A 1 91 ? -20.403 14.153 24.284 1.00 84.56 91 ILE A C 1
ATOM 663 O O . ILE A 1 91 ? -20.146 15.147 23.596 1.00 84.56 91 ILE A O 1
ATOM 667 N N . PRO A 1 92 ? -21.341 14.195 25.254 1.00 82.25 92 PRO A N 1
ATOM 668 C CA . PRO A 1 92 ? -21.996 15.440 25.613 1.00 82.25 92 PRO A CA 1
ATOM 669 C C . PRO A 1 92 ? -20.950 16.400 26.171 1.00 82.25 92 PRO A C 1
ATOM 671 O O . PRO A 1 92 ? -19.990 15.984 26.819 1.00 82.25 92 PRO A O 1
ATOM 674 N N . ARG A 1 93 ? -21.147 17.697 25.931 1.00 84.25 93 ARG A N 1
ATOM 675 C CA . ARG A 1 93 ? -20.314 18.748 26.516 1.00 84.25 93 ARG A CA 1
ATOM 676 C C . ARG A 1 93 ? -20.658 18.863 28.006 1.00 84.25 93 ARG A C 1
ATOM 678 O O . ARG A 1 93 ? -21.373 19.771 28.410 1.00 84.25 93 ARG A O 1
ATOM 685 N N . ALA A 1 94 ? -20.223 17.891 28.801 1.00 75.81 94 ALA A N 1
ATOM 686 C CA . ALA A 1 94 ? -20.177 18.001 30.251 1.00 75.81 94 ALA A CA 1
ATOM 687 C C . ALA A 1 94 ? -18.986 18.901 30.601 1.00 75.81 94 ALA A C 1
ATOM 689 O O . ALA A 1 94 ? -17.964 18.839 29.923 1.00 75.81 94 ALA A O 1
ATOM 690 N N . GLY A 1 95 ? -19.128 19.779 31.594 1.00 71.50 95 GLY A N 1
ATOM 691 C CA . GLY A 1 95 ? -18.206 20.890 31.880 1.00 71.50 95 GLY A CA 1
ATOM 692 C C . GLY A 1 95 ? -16.801 20.519 32.382 1.00 71.50 95 GLY A C 1
ATOM 693 O O . GLY A 1 95 ? -16.228 21.286 33.146 1.00 71.50 95 GLY A O 1
ATOM 694 N N . GLY A 1 96 ? -16.256 19.366 31.992 1.00 82.06 96 GLY A N 1
ATOM 695 C CA . GLY A 1 96 ? -14.925 18.887 32.355 1.00 82.06 96 GLY A CA 1
ATOM 696 C C . GLY A 1 96 ? -14.134 18.364 31.148 1.00 82.06 96 GLY A C 1
ATOM 697 O O . GLY A 1 96 ? -14.668 18.276 30.038 1.00 82.06 96 GLY A O 1
ATOM 698 N N . PRO A 1 97 ? -12.848 18.036 31.344 1.00 84.75 97 PRO A N 1
ATOM 699 C CA . PRO A 1 97 ? -11.995 17.522 30.280 1.00 84.75 97 PRO A CA 1
ATOM 700 C C . PRO A 1 97 ? -12.466 16.143 29.799 1.00 84.75 97 PRO A C 1
ATOM 702 O O . PRO A 1 97 ? -12.892 15.302 30.588 1.00 84.75 97 PRO A O 1
ATOM 705 N N . VAL A 1 98 ? -12.348 15.906 28.492 1.00 86.69 98 VAL A N 1
ATOM 706 C CA . VAL A 1 98 ? -12.525 14.583 27.879 1.00 86.69 98 VAL A CA 1
ATOM 707 C C . VAL A 1 98 ? -11.152 13.939 27.741 1.00 86.69 98 VAL A C 1
ATOM 709 O O . VAL A 1 98 ? -10.223 14.574 27.246 1.00 86.69 98 VAL A O 1
ATOM 712 N N . GLN A 1 99 ? -11.031 12.681 28.158 1.00 87.12 99 GLN A N 1
ATOM 713 C CA . GLN A 1 99 ? -9.835 11.868 27.950 1.00 87.12 99 GLN A CA 1
ATOM 714 C C . GLN A 1 99 ? -10.129 10.786 26.910 1.00 87.12 99 GLN A C 1
ATOM 716 O O . GLN A 1 99 ? -11.186 10.158 26.949 1.00 87.12 99 GLN A O 1
ATOM 721 N N . ILE A 1 100 ? -9.199 10.593 25.973 1.00 89.50 100 ILE A N 1
ATOM 722 C CA . ILE A 1 100 ? -9.248 9.537 24.959 1.00 89.50 100 ILE A CA 1
ATOM 723 C C . ILE A 1 100 ? -7.990 8.697 25.131 1.00 89.50 100 ILE A C 1
ATOM 725 O O . ILE A 1 100 ? -6.880 9.215 25.014 1.00 89.50 100 ILE A O 1
ATOM 729 N N . THR A 1 101 ? -8.171 7.407 25.390 1.00 92.62 101 THR A N 1
ATOM 730 C CA . THR A 1 101 ? -7.070 6.444 25.442 1.00 92.62 101 THR A CA 1
ATOM 731 C C . THR A 1 101 ? -6.886 5.825 24.064 1.00 92.62 101 THR A C 1
ATOM 733 O O . THR A 1 101 ? -7.841 5.301 23.487 1.00 92.62 101 THR A O 1
ATOM 736 N N . LEU A 1 102 ? -5.662 5.889 23.545 1.00 93.69 102 LEU A N 1
ATOM 737 C CA . LEU A 1 102 ? -5.279 5.304 22.265 1.00 93.69 102 LEU A CA 1
ATOM 738 C C . LEU A 1 102 ? -4.389 4.083 22.492 1.00 93.69 102 LEU A C 1
ATOM 740 O O . LEU A 1 102 ? -3.516 4.100 23.359 1.00 93.69 102 LEU A O 1
ATOM 744 N N . LEU A 1 103 ? -4.611 3.043 21.699 1.00 92.19 103 LEU A N 1
ATOM 745 C CA . LEU A 1 103 ? -3.795 1.836 21.653 1.00 92.19 103 LEU A CA 1
ATOM 746 C C . LEU A 1 103 ? -3.121 1.744 20.282 1.00 92.19 103 LEU A C 1
ATOM 748 O O . LEU A 1 103 ? -3.758 2.107 19.289 1.00 92.19 103 LEU A O 1
ATOM 752 N N . PRO A 1 104 ? -1.863 1.277 20.204 1.00 91.06 104 PRO A N 1
ATOM 753 C CA . PRO A 1 104 ? -1.211 1.046 18.923 1.00 91.06 104 PRO A CA 1
ATOM 754 C C . PRO A 1 104 ? -1.981 -0.006 18.122 1.00 91.06 104 PRO A C 1
ATOM 756 O O . PRO A 1 104 ? -2.496 -0.978 18.681 1.00 91.06 104 PRO A O 1
ATOM 759 N N . THR A 1 105 ? -2.070 0.187 16.812 1.00 88.06 105 THR A N 1
ATOM 760 C CA . THR A 1 105 ? -2.628 -0.815 15.903 1.00 88.06 105 THR A CA 1
ATOM 761 C C . THR A 1 105 ? -1.565 -1.825 15.503 1.00 88.06 105 THR A C 1
ATOM 763 O O . THR A 1 105 ? -0.379 -1.515 15.443 1.00 88.06 105 THR A O 1
ATOM 766 N N . GLU A 1 106 ? -1.999 -3.034 15.170 1.00 86.69 106 GLU A N 1
ATOM 767 C CA . GLU A 1 106 ? -1.132 -4.019 14.525 1.00 86.69 106 GLU A CA 1
ATOM 768 C C . GLU A 1 106 ? -0.767 -3.578 13.099 1.00 86.69 106 GLU A C 1
ATOM 770 O O . GLU A 1 106 ? -1.591 -2.973 12.406 1.00 86.69 106 GLU A O 1
ATOM 775 N N . ASP A 1 107 ? 0.433 -3.938 12.634 1.00 89.94 107 ASP A N 1
ATOM 776 C CA . ASP A 1 107 ? 0.817 -3.759 11.231 1.00 89.94 107 ASP A CA 1
ATOM 777 C C . ASP A 1 107 ? 0.028 -4.747 10.358 1.00 89.94 107 ASP A C 1
ATOM 779 O O . ASP A 1 107 ? 0.319 -5.946 10.293 1.00 89.94 107 ASP A O 1
ATOM 783 N N . ILE A 1 108 ? -1.015 -4.233 9.702 1.00 91.94 108 ILE A N 1
ATOM 784 C CA . ILE A 1 108 ? -1.891 -5.036 8.847 1.00 91.94 108 ILE A CA 1
ATOM 785 C C . ILE A 1 108 ? -1.114 -5.639 7.679 1.00 91.94 108 ILE A C 1
ATOM 787 O O . ILE A 1 108 ? -1.377 -6.784 7.311 1.00 91.94 108 ILE A O 1
ATOM 791 N N . LEU A 1 109 ? -0.185 -4.885 7.081 1.00 93.44 109 LEU A N 1
ATOM 792 C CA . LEU A 1 109 ? 0.532 -5.358 5.905 1.00 93.44 109 LEU A CA 1
ATOM 793 C C . LEU A 1 109 ? 1.427 -6.531 6.287 1.00 93.44 109 LEU A C 1
ATOM 795 O O . LEU A 1 109 ? 1.289 -7.592 5.687 1.00 93.44 109 LEU A O 1
ATOM 799 N N . ALA A 1 110 ? 2.245 -6.379 7.330 1.00 93.62 110 ALA A N 1
ATOM 800 C CA . ALA A 1 110 ? 3.099 -7.455 7.828 1.00 93.62 110 ALA A CA 1
ATOM 801 C C . ALA A 1 110 ? 2.285 -8.694 8.247 1.00 93.62 110 ALA A C 1
ATOM 803 O O . ALA A 1 110 ? 2.650 -9.826 7.926 1.00 93.62 110 ALA A O 1
ATOM 804 N N . GLY A 1 111 ? 1.141 -8.499 8.916 1.00 93.31 111 GLY A N 1
ATOM 805 C CA . GLY A 1 111 ? 0.263 -9.602 9.314 1.00 93.31 111 GLY A CA 1
ATOM 806 C C . GLY A 1 111 ? -0.340 -10.361 8.126 1.00 93.31 111 GLY A C 1
ATOM 807 O O . GLY A 1 111 ? -0.430 -11.589 8.147 1.00 93.31 111 GLY A O 1
ATOM 808 N N . VAL A 1 112 ? -0.736 -9.653 7.065 1.00 93.50 112 VAL A N 1
ATOM 809 C CA . VAL A 1 112 ? -1.321 -10.265 5.863 1.00 93.50 112 VAL A CA 1
ATOM 810 C C . VAL A 1 112 ? -0.250 -10.926 4.994 1.00 93.50 112 VAL A C 1
ATOM 812 O O . VAL A 1 112 ? -0.465 -12.031 4.497 1.00 93.50 112 VAL A O 1
ATOM 815 N N . THR A 1 113 ? 0.922 -10.315 4.843 1.00 94.94 113 THR A N 1
ATOM 816 C CA . THR A 1 113 ? 2.004 -10.856 4.006 1.00 94.94 113 THR A CA 1
ATOM 817 C C . THR A 1 113 ? 2.723 -12.040 4.648 1.00 94.94 113 THR A C 1
ATOM 819 O O . THR A 1 113 ? 3.340 -12.828 3.930 1.00 94.94 113 THR A O 1
ATOM 822 N N . ALA A 1 114 ? 2.590 -12.246 5.963 1.00 93.31 114 ALA A N 1
ATOM 823 C CA . ALA A 1 114 ? 3.083 -13.439 6.657 1.00 93.31 114 ALA A CA 1
ATOM 824 C C . ALA A 1 114 ? 2.465 -14.753 6.137 1.00 93.31 114 ALA A C 1
ATOM 826 O O . ALA A 1 114 ? 3.080 -15.812 6.246 1.00 93.31 114 ALA A O 1
ATOM 827 N N . ARG A 1 115 ? 1.261 -14.691 5.553 1.00 92.81 115 ARG A N 1
ATOM 828 C CA . ARG A 1 115 ? 0.537 -15.841 4.982 1.00 92.81 115 ARG A CA 1
ATOM 829 C C . ARG A 1 115 ? 0.451 -15.813 3.452 1.00 92.81 115 ARG A C 1
ATOM 831 O O . ARG A 1 115 ? -0.377 -16.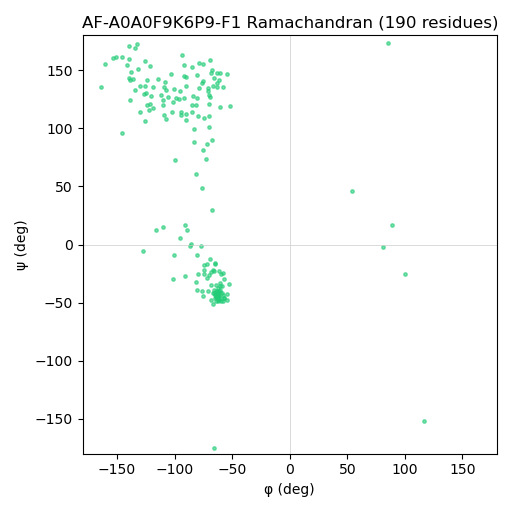521 2.883 1.00 92.81 115 ARG A O 1
ATOM 838 N N . ARG A 1 116 ? 1.262 -14.980 2.786 1.00 95.19 116 ARG A N 1
ATOM 839 C CA . ARG A 1 116 ? 1.243 -14.849 1.321 1.00 95.19 116 ARG A CA 1
ATOM 840 C C . ARG A 1 116 ? 1.570 -16.177 0.632 1.00 95.19 116 ARG A C 1
ATOM 842 O O . ARG A 1 116 ? 2.392 -16.960 1.112 1.00 95.19 116 ARG A O 1
ATOM 849 N N . ARG A 1 117 ? 0.978 -16.395 -0.539 1.00 95.69 117 ARG A N 1
ATOM 850 C CA . ARG A 1 117 ? 1.377 -17.461 -1.466 1.00 95.69 117 ARG A CA 1
ATOM 851 C C . ARG A 1 117 ? 2.677 -17.061 -2.171 1.00 95.69 117 ARG A C 1
ATOM 853 O O . ARG A 1 117 ? 2.987 -15.880 -2.294 1.00 95.69 117 ARG A O 1
ATOM 860 N N . ALA A 1 118 ? 3.443 -18.044 -2.636 1.00 93.00 118 ALA A N 1
ATOM 861 C CA . ALA A 1 118 ? 4.740 -17.799 -3.276 1.00 93.00 118 ALA A CA 1
ATOM 862 C C . ALA A 1 118 ? 4.637 -17.038 -4.612 1.00 93.00 118 ALA A C 1
ATOM 864 O O . ALA A 1 118 ? 5.605 -16.422 -5.037 1.00 93.00 118 ALA A O 1
ATOM 865 N N . ASP A 1 119 ? 3.477 -17.097 -5.264 1.00 94.62 119 ASP A N 1
ATOM 866 C CA . ASP A 1 119 ? 3.171 -16.447 -6.539 1.00 94.62 119 ASP A CA 1
ATOM 867 C C . ASP A 1 119 ? 2.479 -15.083 -6.378 1.00 94.62 119 ASP A C 1
ATOM 869 O O . ASP A 1 119 ? 2.059 -14.494 -7.371 1.00 94.62 119 ASP A O 1
ATOM 873 N N . GLN A 1 120 ? 2.325 -14.584 -5.145 1.00 96.56 120 GLN A N 1
ATOM 874 C CA . GLN A 1 120 ? 1.737 -13.270 -4.896 1.00 96.56 120 GLN A CA 1
ATOM 875 C C . GLN A 1 120 ? 2.786 -12.168 -4.877 1.00 96.56 120 GLN A C 1
ATOM 877 O O . GLN A 1 120 ? 3.809 -12.305 -4.213 1.00 96.56 120 GLN A O 1
ATOM 882 N N . MET A 1 121 ? 2.466 -11.051 -5.530 1.00 97.50 121 MET A N 1
ATOM 883 C CA . MET A 1 121 ? 3.287 -9.843 -5.529 1.00 97.50 121 MET A CA 1
ATOM 884 C C . MET A 1 121 ? 2.744 -8.789 -4.560 1.00 97.50 121 MET A C 1
ATOM 886 O O . MET A 1 121 ? 1.553 -8.475 -4.567 1.00 97.50 121 MET A O 1
ATOM 890 N N . ILE A 1 122 ? 3.620 -8.199 -3.754 1.00 97.94 122 ILE A N 1
ATOM 891 C CA . ILE A 1 122 ? 3.281 -7.214 -2.729 1.00 97.94 122 ILE A CA 1
ATOM 892 C C . ILE A 1 122 ? 3.975 -5.884 -3.028 1.00 97.94 122 ILE A C 1
ATOM 894 O O . ILE A 1 122 ? 5.202 -5.781 -2.984 1.00 97.94 122 ILE A O 1
ATOM 898 N N . VAL A 1 123 ? 3.176 -4.845 -3.268 1.00 97.81 123 VAL A N 1
ATOM 899 C CA . VAL A 1 123 ? 3.639 -3.462 -3.421 1.00 97.81 123 VAL A CA 1
ATOM 900 C C . VAL A 1 123 ? 3.197 -2.653 -2.205 1.00 97.81 123 VAL A C 1
ATOM 902 O O . VAL A 1 123 ? 2.006 -2.405 -2.011 1.00 97.81 123 VAL A O 1
ATOM 905 N N . GLY A 1 124 ? 4.152 -2.242 -1.376 1.00 95.44 124 GLY A N 1
ATOM 906 C CA . GLY A 1 124 ? 3.921 -1.344 -0.246 1.00 95.44 124 GLY A CA 1
ATOM 907 C C . GLY A 1 124 ? 4.167 0.119 -0.607 1.00 95.44 124 GLY A C 1
ATOM 908 O O . GLY A 1 124 ? 4.854 0.420 -1.583 1.00 95.44 124 GLY A O 1
ATOM 909 N N . PHE A 1 125 ? 3.655 1.025 0.223 1.00 92.44 125 PHE A N 1
ATOM 910 C CA . PHE A 1 125 ? 3.955 2.454 0.164 1.00 92.44 125 PHE A CA 1
ATOM 911 C C . PHE A 1 125 ? 4.490 2.936 1.509 1.00 92.44 125 PHE A C 1
ATOM 913 O O . PHE A 1 125 ? 3.987 2.530 2.559 1.00 92.44 125 PHE A O 1
ATOM 920 N N . ALA A 1 126 ? 5.468 3.835 1.475 1.00 89.44 126 ALA A N 1
ATOM 921 C CA . ALA A 1 126 ? 5.925 4.566 2.646 1.00 89.44 126 ALA A CA 1
ATOM 922 C C . ALA A 1 126 ? 6.215 6.025 2.287 1.00 89.44 126 ALA A C 1
ATOM 924 O O . ALA A 1 126 ? 6.694 6.337 1.196 1.00 89.44 126 ALA A O 1
ATOM 925 N N . VAL A 1 127 ? 5.899 6.912 3.229 1.00 86.19 127 VAL A N 1
ATOM 926 C CA . VAL A 1 127 ? 6.199 8.338 3.115 1.00 86.19 127 VAL A CA 1
ATOM 927 C C . VAL A 1 127 ? 7.435 8.617 3.957 1.00 86.19 127 VAL A C 1
ATOM 929 O O . VAL A 1 127 ? 7.415 8.353 5.156 1.00 86.19 127 VAL A O 1
ATOM 932 N N . GLU A 1 128 ? 8.481 9.164 3.346 1.00 79.62 128 GLU A N 1
ATOM 933 C CA . GLU A 1 128 ? 9.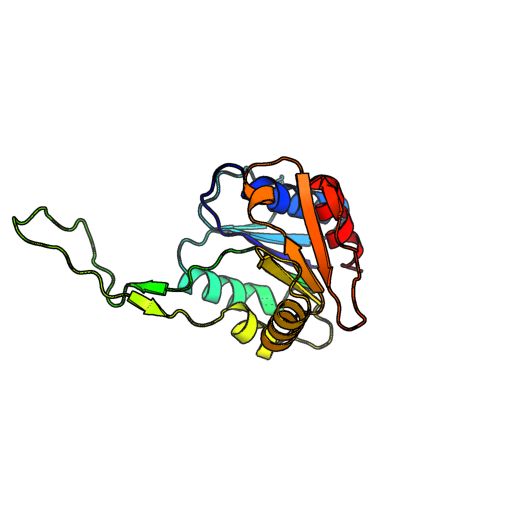749 9.463 4.017 1.00 79.62 128 GLU A CA 1
ATOM 934 C C . GLU A 1 128 ? 10.184 10.906 3.739 1.00 79.62 128 GLU A C 1
ATOM 936 O O . GLU A 1 128 ? 10.107 11.387 2.606 1.00 79.62 128 GLU A O 1
ATOM 941 N N . ASP A 1 129 ? 10.655 11.604 4.775 1.00 68.25 129 ASP A N 1
ATOM 942 C CA . ASP A 1 129 ? 11.174 12.977 4.659 1.00 68.25 129 ASP A CA 1
ATOM 943 C C . ASP A 1 129 ? 12.561 13.027 3.996 1.00 68.25 129 ASP A C 1
ATOM 945 O O . ASP A 1 129 ? 12.970 14.062 3.466 1.00 68.25 129 ASP A O 1
ATOM 949 N N . SER A 1 130 ? 13.299 11.915 4.030 1.00 66.50 130 SER A N 1
ATOM 950 C CA . SER A 1 130 ? 14.652 11.793 3.493 1.00 66.50 130 SER A CA 1
ATOM 951 C C . SER A 1 130 ? 14.851 10.457 2.776 1.00 66.50 130 SER A C 1
ATOM 953 O O . SER A 1 130 ? 14.129 9.489 3.002 1.00 66.50 130 SER A O 1
ATOM 955 N N . ALA A 1 131 ? 15.861 10.388 1.905 1.00 70.69 131 ALA A N 1
ATOM 956 C CA . ALA A 1 131 ? 16.244 9.170 1.191 1.00 70.69 131 ALA A CA 1
ATOM 957 C C . ALA A 1 131 ? 17.022 8.183 2.091 1.00 70.69 131 ALA A C 1
ATOM 959 O O . ALA A 1 131 ? 18.093 7.704 1.711 1.00 70.69 131 ALA A O 1
ATOM 960 N N . ASP A 1 132 ? 16.520 7.904 3.299 1.00 87.75 132 ASP A N 1
ATOM 961 C CA . ASP A 1 132 ? 17.078 6.871 4.177 1.00 87.75 132 ASP A CA 1
ATOM 962 C C . ASP A 1 132 ? 16.744 5.480 3.619 1.00 87.75 132 ASP A C 1
ATOM 964 O O . ASP A 1 132 ? 15.738 4.841 3.940 1.00 87.75 132 ASP A O 1
ATOM 968 N N . MET A 1 133 ? 17.609 5.025 2.716 1.00 88.19 133 MET A N 1
ATOM 969 C CA . MET A 1 133 ? 17.440 3.754 2.024 1.00 88.19 133 MET A CA 1
ATOM 970 C C . MET A 1 133 ? 17.605 2.548 2.950 1.00 88.19 133 MET A C 1
ATOM 972 O O . MET A 1 133 ? 17.065 1.486 2.637 1.00 88.19 133 MET A O 1
ATOM 976 N N . ASP A 1 134 ? 18.316 2.684 4.069 1.00 91.06 134 ASP A N 1
ATOM 977 C CA . ASP A 1 134 ? 18.510 1.588 5.020 1.00 91.06 134 ASP A CA 1
ATOM 978 C C . ASP A 1 134 ? 17.232 1.358 5.827 1.00 91.06 134 ASP A C 1
ATOM 980 O O . ASP A 1 134 ? 16.761 0.219 5.935 1.00 91.06 134 ASP A O 1
ATOM 984 N N . LYS A 1 135 ? 16.597 2.442 6.295 1.00 91.31 135 LYS A N 1
ATOM 985 C CA . LYS A 1 135 ? 15.262 2.382 6.900 1.00 91.31 135 LYS A CA 1
ATOM 986 C C . LYS A 1 135 ? 14.246 1.790 5.925 1.00 91.31 135 LYS A C 1
ATOM 988 O O . LYS A 1 135 ? 13.550 0.840 6.278 1.00 91.31 135 LYS A O 1
ATOM 993 N N . ALA A 1 136 ? 14.211 2.276 4.684 1.00 92.06 136 ALA A N 1
ATOM 994 C CA . ALA A 1 136 ? 13.280 1.775 3.677 1.00 92.06 136 ALA A CA 1
ATOM 995 C C . ALA A 1 136 ? 13.467 0.276 3.373 1.00 92.06 136 ALA A C 1
ATOM 997 O O . ALA A 1 136 ? 12.488 -0.462 3.258 1.00 92.06 136 ALA A O 1
ATOM 998 N N . ARG A 1 137 ? 14.715 -0.208 3.284 1.00 93.69 137 ARG A N 1
ATOM 999 C CA . ARG A 1 137 ? 15.017 -1.644 3.119 1.00 93.69 137 ARG A CA 1
ATOM 1000 C C . ARG A 1 137 ? 14.547 -2.468 4.313 1.00 93.69 137 ARG A C 1
ATOM 1002 O O . ARG A 1 137 ? 14.001 -3.557 4.120 1.00 93.69 137 ARG A O 1
ATOM 1009 N N . SER A 1 138 ? 14.748 -1.953 5.524 1.00 93.69 138 SER A N 1
ATOM 1010 C CA . SER A 1 138 ? 14.266 -2.582 6.754 1.00 93.69 138 SER A CA 1
ATOM 1011 C C . SER A 1 138 ? 12.740 -2.692 6.749 1.00 93.69 138 SER A C 1
ATOM 1013 O O . SER A 1 138 ? 12.208 -3.782 6.950 1.00 93.69 138 SER A O 1
ATOM 1015 N N . GLU A 1 139 ? 12.027 -1.612 6.409 1.00 92.69 139 GLU A N 1
ATOM 1016 C CA . GLU A 1 139 ? 10.564 -1.620 6.314 1.00 92.69 139 GLU A CA 1
ATOM 1017 C C . GLU A 1 139 ? 10.041 -2.573 5.236 1.00 92.69 139 GLU A C 1
ATOM 1019 O O . GLU A 1 139 ? 9.116 -3.341 5.498 1.00 92.69 139 GLU A O 1
ATOM 1024 N N . MET A 1 140 ? 10.644 -2.562 4.044 1.00 95.44 140 MET A N 1
ATOM 1025 C CA . MET A 1 140 ? 10.283 -3.468 2.949 1.00 95.44 140 MET A CA 1
ATOM 1026 C C . MET A 1 140 ? 10.427 -4.934 3.373 1.00 95.44 140 MET A C 1
ATOM 1028 O O . MET A 1 140 ? 9.541 -5.746 3.113 1.00 95.44 140 MET A O 1
ATOM 1032 N N . THR A 1 141 ? 11.517 -5.257 4.075 1.00 95.31 141 THR A N 1
ATOM 1033 C CA . THR A 1 141 ? 11.785 -6.608 4.585 1.00 95.31 141 THR A CA 1
ATOM 1034 C C . THR A 1 141 ? 10.801 -6.989 5.690 1.00 95.31 141 THR A C 1
ATOM 1036 O O . THR A 1 141 ? 10.205 -8.061 5.635 1.00 95.31 141 THR A O 1
ATOM 1039 N N . ALA A 1 142 ? 10.581 -6.105 6.669 1.00 94.31 142 ALA A N 1
ATOM 1040 C CA . ALA A 1 142 ? 9.679 -6.342 7.795 1.00 94.31 142 ALA A CA 1
ATOM 1041 C C . ALA A 1 142 ? 8.224 -6.550 7.347 1.00 94.31 142 ALA A C 1
ATOM 1043 O O . ALA A 1 142 ? 7.520 -7.396 7.893 1.00 94.31 142 ALA A O 1
ATOM 1044 N N . LYS A 1 143 ? 7.794 -5.812 6.319 1.00 94.44 143 LYS A N 1
ATOM 1045 C CA . LYS A 1 143 ? 6.456 -5.912 5.718 1.00 94.44 143 LYS A CA 1
ATOM 1046 C C . LYS A 1 143 ? 6.372 -6.978 4.623 1.00 94.44 143 LYS A C 1
ATOM 1048 O O . LYS A 1 143 ? 5.289 -7.212 4.088 1.00 94.44 143 LYS A O 1
ATOM 1053 N N . ASN A 1 144 ? 7.484 -7.657 4.327 1.00 95.88 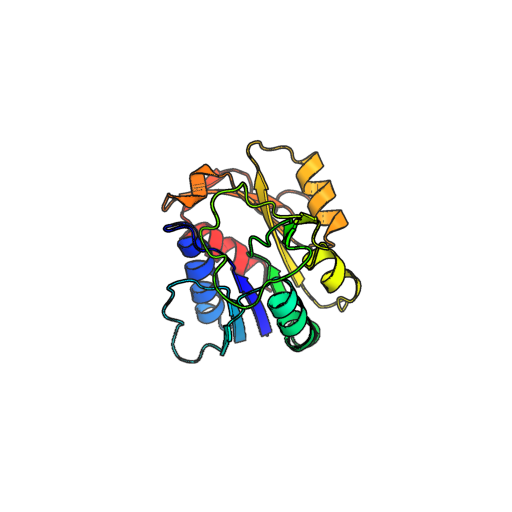144 ASN A N 1
ATOM 1054 C CA . ASN A 1 144 ? 7.592 -8.724 3.337 1.00 95.88 144 ASN A CA 1
ATOM 1055 C C . ASN A 1 144 ? 7.076 -8.290 1.946 1.00 95.88 144 ASN A C 1
ATOM 1057 O O . ASN A 1 144 ? 6.294 -8.998 1.307 1.00 95.88 144 ASN A O 1
ATOM 1061 N N . CYS A 1 145 ? 7.489 -7.096 1.510 1.00 96.81 145 CYS A N 1
ATOM 1062 C CA . CYS A 1 145 ? 7.127 -6.510 0.221 1.00 96.81 145 CYS A CA 1
ATOM 1063 C C . CYS A 1 145 ? 8.124 -6.900 -0.879 1.00 96.81 145 CYS A C 1
ATOM 1065 O O . CYS A 1 145 ? 9.329 -6.933 -0.634 1.00 96.81 145 CYS A O 1
ATOM 1067 N N . ASP A 1 146 ? 7.633 -7.109 -2.102 1.00 97.56 146 ASP A N 1
ATOM 1068 C CA . ASP A 1 146 ? 8.477 -7.267 -3.297 1.00 97.56 146 ASP A CA 1
ATOM 1069 C C . ASP A 1 146 ? 8.914 -5.908 -3.847 1.00 97.56 146 ASP A C 1
ATOM 1071 O O . ASP A 1 146 ? 10.018 -5.757 -4.367 1.00 97.56 146 ASP A O 1
ATOM 1075 N N . TYR A 1 147 ? 8.054 -4.900 -3.688 1.00 97.94 147 TYR A N 1
ATOM 1076 C CA . TYR A 1 147 ? 8.366 -3.519 -4.016 1.00 97.94 147 TYR A CA 1
ATOM 1077 C C . TYR A 1 147 ? 7.886 -2.573 -2.921 1.00 97.94 147 TYR A C 1
ATOM 1079 O O . TYR A 1 147 ? 6.804 -2.748 -2.356 1.00 97.94 147 TYR A O 1
ATOM 1087 N N . LEU A 1 148 ? 8.673 -1.535 -2.650 1.00 96.69 148 LEU A N 1
ATOM 1088 C CA . LEU A 1 148 ? 8.288 -0.436 -1.772 1.00 96.69 148 LEU A CA 1
ATOM 1089 C C . LEU A 1 148 ? 8.373 0.879 -2.545 1.00 96.69 148 LEU A C 1
ATOM 1091 O O . LEU A 1 148 ? 9.452 1.292 -2.974 1.00 96.69 148 LEU A O 1
ATOM 1095 N N . VAL A 1 149 ? 7.226 1.526 -2.731 1.00 94.88 149 VAL A N 1
ATOM 1096 C CA . VAL A 1 149 ? 7.139 2.875 -3.289 1.00 94.88 149 VAL A CA 1
ATOM 1097 C C . VAL A 1 149 ? 7.413 3.865 -2.165 1.00 94.88 149 VAL A C 1
ATOM 1099 O O . VAL A 1 149 ? 6.699 3.884 -1.163 1.00 94.88 149 VAL A O 1
ATOM 1102 N N . LEU A 1 150 ? 8.452 4.676 -2.332 1.00 92.81 150 LEU A N 1
ATOM 1103 C CA . LEU A 1 150 ? 8.820 5.729 -1.391 1.00 92.81 150 LEU A CA 1
ATOM 1104 C C . LEU A 1 150 ? 8.488 7.079 -2.005 1.00 92.81 150 LEU A C 1
ATOM 1106 O O . LEU A 1 150 ? 8.866 7.324 -3.150 1.00 92.81 150 LEU A O 1
ATOM 1110 N N . ASN A 1 151 ? 7.835 7.962 -1.256 1.00 89.81 151 ASN A N 1
ATOM 1111 C CA . ASN A 1 151 ? 7.600 9.339 -1.677 1.00 89.81 151 ASN A CA 1
ATOM 1112 C C . ASN A 1 151 ? 7.730 10.337 -0.521 1.00 89.81 151 ASN A C 1
ATOM 1114 O O . ASN A 1 151 ? 7.521 10.005 0.642 1.00 89.81 151 ASN A O 1
ATOM 1118 N N . THR A 1 152 ? 8.048 11.590 -0.845 1.00 87.56 152 THR A N 1
ATOM 1119 C CA . THR A 1 152 ? 8.067 12.666 0.161 1.00 87.56 152 THR A CA 1
ATOM 1120 C C . THR A 1 152 ? 6.659 13.173 0.490 1.00 87.56 152 THR A C 1
ATOM 1122 O O . THR A 1 152 ? 5.770 13.133 -0.371 1.00 87.56 152 THR A O 1
ATOM 1125 N N . PRO A 1 153 ? 6.431 13.775 1.675 1.00 79.06 153 PRO A N 1
ATOM 1126 C CA . PRO A 1 153 ? 5.153 14.426 1.979 1.00 79.06 153 PRO A CA 1
ATOM 1127 C C . PRO A 1 153 ? 4.780 15.548 0.997 1.00 79.06 153 PRO A C 1
ATOM 1129 O O . PRO A 1 153 ? 3.599 15.841 0.805 1.00 79.06 153 PRO A O 1
ATOM 1132 N N . ALA A 1 154 ? 5.763 16.156 0.321 1.00 75.00 154 ALA A N 1
ATOM 1133 C CA . ALA A 1 154 ? 5.526 17.180 -0.697 1.00 75.00 154 ALA A CA 1
ATOM 1134 C C . ALA A 1 154 ? 4.698 16.659 -1.892 1.00 75.00 154 ALA A C 1
ATOM 1136 O O . ALA A 1 154 ? 4.013 17.441 -2.557 1.00 75.00 154 ALA A O 1
ATOM 1137 N N . ALA A 1 155 ? 4.686 15.342 -2.132 1.00 67.50 155 ALA A N 1
ATOM 1138 C CA . ALA A 1 155 ? 3.862 14.704 -3.157 1.00 67.50 155 ALA A CA 1
ATOM 1139 C C . ALA A 1 155 ? 2.350 14.780 -2.864 1.00 67.50 155 ALA A C 1
ATOM 1141 O O . ALA A 1 155 ? 1.516 14.668 -3.766 1.00 67.50 155 ALA A O 1
ATOM 1142 N N . MET A 1 156 ? 1.951 14.977 -1.605 1.00 66.12 156 MET A N 1
ATOM 1143 C CA . MET A 1 156 ? 0.554 14.817 -1.188 1.00 66.12 156 MET A CA 1
ATOM 1144 C C . MET A 1 156 ? -0.383 15.902 -1.728 1.00 66.12 156 MET A C 1
ATOM 1146 O O . MET A 1 156 ? -1.561 15.626 -1.928 1.00 66.12 156 MET A O 1
ATOM 1150 N N . ALA A 1 157 ? 0.124 17.102 -2.021 1.00 66.00 157 ALA A N 1
ATOM 1151 C CA . ALA A 1 157 ? -0.665 18.240 -2.512 1.00 66.00 157 ALA A CA 1
ATOM 1152 C C . ALA A 1 157 ? -0.283 18.683 -3.939 1.00 66.00 157 ALA A C 1
ATOM 1154 O O . ALA A 1 157 ? -0.671 19.760 -4.386 1.00 66.00 157 ALA A O 1
ATOM 1155 N N . SER A 1 158 ? 0.495 17.867 -4.652 1.00 74.75 158 SER A N 1
ATOM 1156 C CA . SER A 1 158 ? 1.076 18.190 -5.959 1.00 74.75 158 SER A CA 1
ATOM 1157 C C . SER A 1 158 ? 0.639 17.176 -7.022 1.00 74.75 158 SER A C 1
ATOM 1159 O O . SER A 1 158 ? 0.339 16.028 -6.701 1.00 74.75 158 SER A O 1
ATOM 1161 N N . ALA A 1 159 ? 0.613 17.575 -8.297 1.00 79.94 159 ALA A N 1
ATOM 1162 C CA . ALA A 1 159 ? 0.466 16.638 -9.421 1.00 79.94 159 ALA A CA 1
ATOM 1163 C C . ALA A 1 159 ? 1.738 15.790 -9.647 1.00 79.94 159 ALA A C 1
ATOM 1165 O O . ALA A 1 159 ? 1.697 14.742 -10.291 1.00 79.94 159 ALA A O 1
ATOM 1166 N N . GLU A 1 160 ? 2.850 16.245 -9.075 1.00 87.12 160 GLU A N 1
ATOM 1167 C CA . GLU A 1 160 ? 4.169 15.621 -9.105 1.00 87.12 160 GLU A CA 1
ATOM 1168 C C . GLU A 1 160 ? 4.473 14.925 -7.779 1.00 87.12 160 GLU A C 1
ATOM 1170 O O . GLU A 1 160 ? 4.112 15.432 -6.714 1.00 87.12 160 GLU A O 1
ATOM 1175 N N . SER A 1 161 ? 5.206 13.820 -7.857 1.00 87.88 161 SER A N 1
ATOM 1176 C CA . SER A 1 161 ? 5.724 13.046 -6.735 1.00 87.88 161 SER A CA 1
ATOM 1177 C C . SER A 1 161 ? 7.249 13.000 -6.842 1.00 87.88 161 SER A C 1
ATOM 1179 O O . SER A 1 161 ? 7.785 12.679 -7.905 1.00 87.88 161 SER A O 1
ATOM 1181 N N . ASP A 1 162 ? 7.957 13.365 -5.772 1.00 90.25 162 ASP A N 1
ATOM 1182 C CA . ASP A 1 162 ? 9.378 13.032 -5.648 1.00 90.25 162 ASP A CA 1
ATOM 1183 C C . ASP A 1 162 ? 9.470 11.683 -4.950 1.00 90.25 162 ASP A C 1
ATOM 1185 O O . ASP A 1 162 ? 9.095 11.563 -3.778 1.00 90.25 162 ASP A O 1
ATOM 1189 N N . ALA A 1 163 ? 9.829 10.669 -5.731 1.00 92.19 163 ALA A N 1
ATOM 1190 C CA . ALA A 1 163 ? 9.607 9.283 -5.370 1.00 92.19 163 ALA A CA 1
ATOM 1191 C C . ALA A 1 163 ? 10.652 8.350 -5.977 1.00 92.19 163 ALA A C 1
ATOM 1193 O O . ALA A 1 163 ? 11.298 8.664 -6.983 1.00 92.19 163 ALA A O 1
ATOM 1194 N N . CYS A 1 164 ? 10.761 7.154 -5.414 1.00 94.44 164 CYS A N 1
ATOM 1195 C CA . CYS A 1 164 ? 11.483 6.030 -5.994 1.00 94.44 164 CYS A CA 1
ATOM 1196 C C . CYS A 1 164 ? 10.709 4.725 -5.771 1.00 94.44 164 CYS A C 1
ATOM 1198 O O . CYS A 1 164 ? 9.719 4.688 -5.039 1.00 94.44 164 CYS A O 1
ATOM 1200 N N . ILE A 1 165 ? 11.167 3.652 -6.413 1.00 96.31 165 ILE A N 1
ATOM 1201 C CA . ILE A 1 165 ? 10.673 2.303 -6.142 1.00 96.31 165 ILE A CA 1
ATOM 1202 C C . ILE A 1 165 ? 11.864 1.431 -5.775 1.00 96.31 165 ILE A C 1
ATOM 1204 O O . ILE A 1 165 ? 12.793 1.258 -6.570 1.00 96.31 165 ILE A O 1
ATOM 1208 N N . LEU A 1 166 ? 11.822 0.886 -4.567 1.00 96.75 166 LEU A N 1
ATOM 1209 C CA . LEU A 1 166 ? 12.782 -0.077 -4.055 1.00 96.75 166 LEU A CA 1
ATOM 1210 C C . LEU A 1 166 ? 12.306 -1.506 -4.347 1.00 96.75 166 LEU A C 1
ATOM 1212 O O . LEU A 1 166 ? 11.111 -1.786 -4.316 1.00 96.75 166 LEU A O 1
ATOM 1216 N N . SER A 1 167 ? 13.261 -2.389 -4.613 1.00 96.69 167 SER A N 1
ATOM 1217 C CA . SER A 1 167 ? 13.122 -3.840 -4.756 1.00 96.69 167 SER A CA 1
ATOM 1218 C C . SER A 1 167 ? 14.246 -4.541 -3.973 1.00 96.69 167 SER A C 1
ATOM 1220 O O . SER A 1 167 ? 15.207 -3.867 -3.575 1.00 96.69 167 SER A O 1
ATOM 1222 N N . PRO A 1 168 ? 14.192 -5.873 -3.775 1.00 93.75 168 PRO A N 1
ATOM 1223 C CA . PRO A 1 168 ? 15.278 -6.629 -3.147 1.00 93.75 168 PRO A CA 1
ATOM 1224 C C . PRO A 1 168 ? 16.651 -6.410 -3.801 1.00 93.75 168 PRO A C 1
ATOM 1226 O O . PRO A 1 168 ? 17.658 -6.333 -3.099 1.00 93.75 168 PRO A O 1
ATOM 1229 N N . ASP A 1 169 ? 16.684 -6.218 -5.123 1.00 94.19 169 ASP A N 1
ATOM 1230 C CA . ASP A 1 169 ? 17.916 -6.026 -5.903 1.00 94.19 169 ASP A CA 1
ATOM 1231 C C . ASP A 1 169 ? 18.402 -4.562 -5.936 1.00 94.19 169 ASP A C 1
ATOM 1233 O O . ASP A 1 169 ? 19.424 -4.242 -6.545 1.00 94.19 169 ASP A O 1
ATOM 1237 N N . GLY A 1 170 ? 17.689 -3.648 -5.268 1.00 93.88 170 GLY A N 1
ATOM 1238 C CA . GLY A 1 170 ? 17.979 -2.216 -5.250 1.00 93.88 170 GLY A CA 1
ATOM 1239 C C . GLY A 1 170 ? 16.863 -1.382 -5.872 1.00 93.88 170 GLY A C 1
ATOM 1240 O O . GLY A 1 170 ? 15.688 -1.735 -5.806 1.00 93.88 170 GLY A O 1
ATOM 1241 N N . LEU A 1 171 ? 17.207 -0.225 -6.436 1.00 94.62 171 LEU A N 1
ATOM 1242 C CA . LEU A 1 171 ? 16.214 0.696 -6.993 1.00 94.62 171 LEU A CA 1
ATOM 1243 C C . LEU A 1 171 ? 15.667 0.161 -8.324 1.00 94.62 171 LEU A C 1
ATOM 1245 O O . LEU A 1 171 ? 16.358 0.200 -9.339 1.00 94.62 171 LEU A O 1
ATOM 1249 N N . ALA A 1 172 ? 14.408 -0.277 -8.319 1.00 96.56 172 ALA A N 1
ATOM 1250 C CA . ALA A 1 172 ? 13.649 -0.596 -9.529 1.00 96.56 172 ALA A CA 1
ATOM 1251 C C . ALA A 1 172 ? 13.258 0.676 -10.301 1.00 96.56 172 ALA A C 1
ATOM 1253 O O . ALA A 1 172 ? 13.139 0.663 -11.525 1.00 96.56 172 ALA A O 1
ATOM 1254 N N . LEU A 1 173 ? 13.099 1.793 -9.585 1.00 95.75 173 LEU A N 1
ATOM 1255 C CA . LEU A 1 173 ? 12.951 3.127 -10.155 1.00 95.75 173 LEU A CA 1
ATOM 1256 C C . LEU A 1 173 ? 13.767 4.115 -9.305 1.00 95.75 173 LEU A C 1
ATOM 1258 O O . LEU A 1 173 ? 13.537 4.184 -8.097 1.00 95.75 173 LEU A O 1
ATOM 1262 N N . PRO A 1 174 ? 14.707 4.886 -9.884 1.00 93.88 174 PRO A N 1
ATOM 1263 C CA . PRO A 1 174 ? 15.562 5.785 -9.114 1.00 93.88 174 PRO A CA 1
ATOM 1264 C C . PRO A 1 174 ? 14.779 6.967 -8.543 1.00 93.88 174 PRO A C 1
ATOM 1266 O O . PRO A 1 174 ? 13.731 7.337 -9.076 1.00 93.88 174 PRO A O 1
ATOM 1269 N N . TRP A 1 175 ? 15.314 7.596 -7.496 1.00 92.38 175 TRP A N 1
ATOM 1270 C CA . TRP A 1 175 ? 14.740 8.814 -6.927 1.00 92.38 175 TRP A CA 1
ATOM 1271 C C . TRP A 1 175 ? 14.715 9.935 -7.965 1.00 92.38 175 TRP A C 1
ATOM 1273 O O . TRP A 1 175 ? 15.760 10.324 -8.488 1.00 92.38 175 TRP A O 1
ATOM 1283 N N . ALA A 1 176 ? 13.520 10.413 -8.301 1.00 92.25 176 ALA A N 1
ATOM 1284 C CA . ALA A 1 176 ? 13.346 11.607 -9.110 1.00 92.25 176 ALA A CA 1
ATOM 1285 C C . ALA A 1 176 ? 11.937 12.166 -8.938 1.00 92.25 176 ALA A C 1
ATOM 1287 O O . ALA A 1 176 ? 10.975 11.424 -8.714 1.00 92.25 176 ALA A O 1
ATOM 1288 N N . ARG A 1 177 ? 11.823 13.468 -9.191 1.00 92.19 177 ARG A N 1
ATOM 1289 C CA . ARG A 1 177 ? 10.543 14.127 -9.405 1.00 92.19 177 ARG A CA 1
ATOM 1290 C C . ARG A 1 177 ? 9.936 13.671 -10.729 1.00 92.19 177 ARG A C 1
ATOM 1292 O O . ARG A 1 177 ? 10.595 13.741 -11.766 1.00 92.19 177 ARG A O 1
ATOM 1299 N N . ARG A 1 178 ? 8.693 13.208 -10.678 1.00 91.94 178 ARG A N 1
ATOM 1300 C CA . ARG A 1 178 ? 7.918 12.744 -11.833 1.00 91.94 178 ARG A CA 1
ATOM 1301 C C . ARG A 1 178 ? 6.427 12.907 -11.571 1.00 91.94 178 ARG A C 1
ATOM 1303 O O . ARG A 1 178 ? 5.999 13.005 -10.417 1.00 91.94 178 ARG A O 1
ATOM 1310 N N . SER A 1 179 ? 5.624 12.910 -12.625 1.00 92.38 179 SER A N 1
ATOM 1311 C CA . SER A 1 179 ? 4.181 13.063 -12.469 1.00 92.38 179 SER A CA 1
ATOM 1312 C C . SER A 1 179 ? 3.581 11.840 -11.772 1.00 92.38 179 SER A C 1
ATOM 1314 O O . SER A 1 179 ? 4.050 10.708 -11.930 1.00 92.38 179 SER A O 1
ATOM 1316 N N . LYS A 1 180 ? 2.484 12.033 -11.033 1.00 88.69 180 LYS A N 1
ATOM 1317 C CA . LYS A 1 180 ? 1.736 10.920 -10.419 1.00 88.69 180 LYS A CA 1
ATOM 1318 C C . LYS A 1 180 ? 1.259 9.893 -11.452 1.00 88.69 180 LYS A C 1
ATOM 1320 O O . LYS A 1 180 ? 1.156 8.710 -11.145 1.00 88.69 180 LYS A O 1
ATOM 1325 N N . ALA A 1 181 ? 1.002 10.331 -12.686 1.00 90.69 181 ALA A N 1
ATOM 1326 C CA . ALA A 1 181 ? 0.633 9.449 -13.789 1.00 90.69 181 ALA A CA 1
ATOM 1327 C C . ALA A 1 181 ? 1.810 8.580 -14.264 1.00 90.69 181 ALA A C 1
ATOM 1329 O O . ALA A 1 181 ? 1.623 7.400 -14.552 1.00 90.69 181 ALA A O 1
ATOM 1330 N N . GLU A 1 182 ? 3.022 9.134 -14.337 1.00 93.69 182 GLU A N 1
ATOM 1331 C CA . GLU A 1 182 ? 4.226 8.359 -14.661 1.00 93.69 182 GLU A CA 1
ATOM 1332 C C . GLU A 1 182 ? 4.562 7.360 -13.556 1.00 93.69 182 GLU A C 1
ATOM 1334 O O . GLU A 1 182 ? 4.883 6.212 -13.860 1.00 93.69 182 GLU A O 1
ATOM 1339 N N . LEU A 1 183 ? 4.439 7.762 -12.288 1.00 93.94 183 LEU A N 1
ATOM 1340 C CA . LEU A 1 183 ? 4.654 6.861 -11.157 1.00 93.94 183 LEU A CA 1
ATOM 1341 C C . LEU A 1 183 ? 3.632 5.714 -11.147 1.00 93.94 183 LEU A C 1
ATOM 1343 O O . LEU A 1 183 ? 4.029 4.556 -11.046 1.00 93.94 183 LEU A O 1
ATOM 1347 N N . ALA A 1 184 ? 2.343 6.005 -11.358 1.00 93.19 184 ALA A N 1
ATOM 1348 C CA . ALA A 1 184 ? 1.305 4.986 -11.523 1.00 93.19 184 ALA A CA 1
ATOM 1349 C C . ALA A 1 184 ? 1.649 3.974 -12.633 1.00 93.19 184 ALA A C 1
ATOM 1351 O O . ALA A 1 184 ? 1.598 2.767 -12.404 1.00 93.19 184 ALA A O 1
ATOM 1352 N N . LYS A 1 185 ? 2.066 4.446 -13.816 1.00 95.06 185 LYS A N 1
ATOM 1353 C CA . LYS A 1 185 ? 2.493 3.571 -14.923 1.00 95.06 185 LYS A CA 1
ATOM 1354 C C . LYS A 1 185 ? 3.713 2.729 -14.567 1.00 95.06 185 LYS A C 1
ATOM 1356 O O . LYS A 1 185 ? 3.757 1.553 -14.922 1.00 95.06 185 LYS A O 1
ATOM 1361 N N . ALA A 1 186 ? 4.691 3.317 -13.878 1.00 96.50 186 ALA A N 1
ATOM 1362 C CA . ALA A 1 186 ? 5.884 2.605 -13.441 1.00 96.50 186 ALA A CA 1
ATOM 1363 C C . ALA A 1 186 ? 5.533 1.471 -12.471 1.00 96.50 186 ALA A C 1
ATOM 1365 O O . ALA A 1 186 ? 6.049 0.372 -12.636 1.00 96.50 186 ALA A O 1
ATOM 1366 N N . ILE A 1 187 ? 4.612 1.704 -11.530 1.00 96.56 187 ILE A N 1
ATOM 1367 C CA . ILE A 1 187 ? 4.131 0.674 -10.599 1.00 96.56 187 ILE A CA 1
ATOM 1368 C C . ILE A 1 187 ? 3.399 -0.442 -11.353 1.00 96.56 187 ILE A C 1
ATOM 1370 O O . ILE A 1 187 ? 3.717 -1.610 -11.159 1.00 96.56 187 ILE A O 1
ATOM 1374 N N . VAL A 1 188 ? 2.466 -0.110 -12.255 1.00 96.44 188 VAL A N 1
ATOM 1375 C CA . VAL A 1 188 ? 1.734 -1.120 -13.050 1.00 96.44 188 VAL A CA 1
ATOM 1376 C C . VAL A 1 188 ? 2.682 -1.953 -13.914 1.00 96.44 188 VAL A C 1
ATOM 1378 O O . VAL A 1 188 ? 2.485 -3.154 -14.056 1.00 96.44 188 VAL A O 1
ATOM 1381 N N . ALA A 1 189 ? 3.753 -1.356 -14.442 1.00 96.44 189 ALA A N 1
ATOM 1382 C CA . ALA A 1 189 ? 4.747 -2.074 -15.236 1.00 96.44 189 ALA A CA 1
ATOM 1383 C C . ALA A 1 189 ? 5.526 -3.149 -14.449 1.00 96.44 189 ALA A C 1
ATOM 1385 O O . ALA A 1 189 ? 6.160 -3.997 -15.083 1.00 96.44 189 ALA A O 1
ATOM 1386 N N . LEU A 1 190 ? 5.487 -3.123 -13.109 1.00 95.56 190 LEU A N 1
ATOM 1387 C CA . LEU A 1 190 ? 6.052 -4.166 -12.243 1.00 95.56 190 LEU A CA 1
ATOM 1388 C C . LEU A 1 190 ? 5.129 -5.386 -12.126 1.00 95.56 190 LEU A C 1
ATOM 1390 O O . LEU A 1 190 ? 5.617 -6.485 -11.892 1.00 95.56 190 LEU A O 1
ATOM 1394 N N . LEU A 1 191 ? 3.818 -5.207 -12.321 1.00 93.25 191 LEU A N 1
ATOM 1395 C CA . LEU A 1 191 ? 2.777 -6.221 -12.120 1.00 93.25 191 LEU A CA 1
ATOM 1396 C C . LEU A 1 191 ? 2.670 -7.174 -13.327 1.00 93.25 191 LEU A C 1
ATOM 1398 O O . LEU A 1 191 ? 1.641 -7.213 -14.006 1.00 93.25 191 LEU A O 1
ATOM 1402 N N . ARG A 1 192 ? 3.752 -7.890 -13.640 1.00 77.88 192 ARG A N 1
ATOM 1403 C CA . ARG A 1 192 ? 3.827 -8.825 -14.776 1.00 77.88 192 ARG A CA 1
ATOM 1404 C C . ARG A 1 192 ? 3.581 -10.271 -14.378 1.00 77.88 192 ARG A C 1
ATOM 1406 O O . ARG A 1 192 ? 4.087 -10.679 -13.313 1.00 77.88 192 ARG A O 1
#

InterPro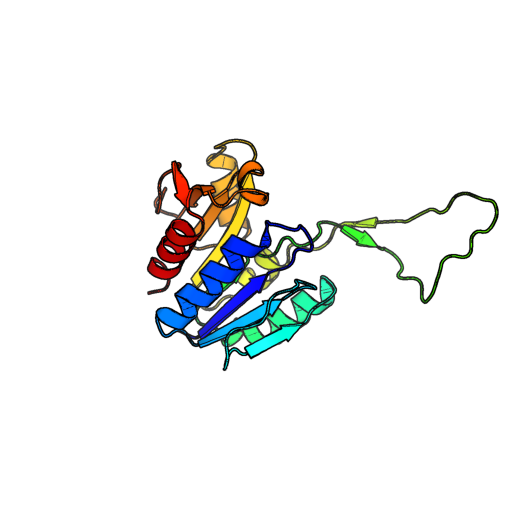 domains:
  IPR007085 DNA/pantothenate metabolism flavoprotein, C-terminal [PF04127] (21-190)
  IPR035929 CoaB-like superfamily [G3DSA:3.40.50.10300] (17-192)
  IPR035929 CoaB-like superfamily [SSF102645] (21-191)

Nearest PDB structures (foldseek):
  1u80-assembly1_B  TM=8.644E-01  e=1.910E-15  Escherichia coli
  1u7z-assembly2_C  TM=8.552E-01  e=5.141E-15  Escherichia coli
  1u80-assembly2_C-2  TM=8.531E-01  e=4.270E-15  Escherichia coli
  1u7w-assembly1_A  TM=8.178E-01  e=3.458E-13  Escherichia coli
  1u7w-assembly2_C-2  TM=7.694E-01  e=3.055E-13  Escherichia coli

Mean predicted aligned error: 5.71 Å

Foldseek 3Di:
DAEEEEEEDPQVQQCPLVLLLLVLLVVVPYQYEYEYEPDPDDDPPPHHYHYDHAPVSVLVVCVVRVQVGLEYAANYPHDQKDWPDDDDDDDDPDPDDDDTDIDGDDDSLLVSLVPHDPRHAYEAEDEDQDPPVVVVVVVCVSSVHQKYKYFYPVSRNDQKTQIFIAGPVGTLGDGDIDGSNVVSNSVSVVVD

pLDDT: mean 87.39, std 10.79, range [40.5, 98.0]